Protein AF-A0A521WZA0-F1 (afdb_monomer)

Nearest PDB structures (foldseek):
  8in2-assembly2_B  TM=8.432E-01  e=1.052E-10  Beta vulgaris
  2pw6-assembly1_A-2  TM=8.343E-01  e=1.644E-07  Escherichia coli K-12

Mean predicted aligned error: 3.36 Å

Foldseek 3Di:
DDDDPPVVVVDDQPAAADVVVQVVLCVLCVVLVHDDDDDPPDDDDPLPRVVCCVVPVVSHDHDDDDDDDPVLQLVVLLSSLQSCLVCVVDPDDQDLRFWLFDPPVVLPPPDDPVLAVQLVQLQVLVLCLQAVQVDDLVRSSVCSSVVCPGRNSCVRPVDNRRVSSVSSNCSNVSHHFPDKDWDDDSSGIIIDTHD

pLDDT: mean 95.03, std 4.64, range [69.31, 98.81]

Structure (mmCIF, N/CA/C/O backbone):
data_AF-A0A521WZA0-F1
#
_entry.id   AF-A0A521WZA0-F1
#
loop_
_atom_site.group_PDB
_atom_site.id
_atom_site.type_symbol
_atom_site.label_atom_id
_atom_site.label_alt_id
_atom_site.label_comp_id
_atom_site.label_asym_id
_atom_site.label_entity_id
_atom_site.label_seq_id
_atom_site.pdbx_PDB_ins_code
_atom_site.Cartn_x
_atom_site.Cartn_y
_atom_site.Cartn_z
_atom_site.occupancy
_atom_site.B_iso_or_equiv
_atom_site.auth_seq_id
_atom_site.auth_comp_id
_atom_site.auth_asym_id
_atom_site.auth_atom_id
_atom_site.pdbx_PDB_model_num
ATOM 1 N N . TYR A 1 1 ? -9.018 -0.765 -16.515 1.00 69.31 1 TYR A N 1
ATOM 2 C CA . TYR A 1 1 ? -7.695 -1.085 -17.084 1.00 69.31 1 TYR A CA 1
ATOM 3 C C . TYR A 1 1 ? -7.860 -1.328 -18.579 1.00 69.31 1 TYR A C 1
ATOM 5 O O . TYR A 1 1 ? -8.937 -1.743 -18.988 1.00 69.31 1 TYR A O 1
ATOM 13 N N . TYR A 1 2 ? -6.863 -1.010 -19.405 1.00 75.75 2 TYR A N 1
ATOM 14 C CA . TYR A 1 2 ? -6.919 -1.171 -20.867 1.00 75.75 2 TYR A CA 1
ATOM 15 C C . TYR A 1 2 ? -5.550 -1.617 -21.407 1.00 75.75 2 TYR A C 1
ATOM 17 O O . TYR A 1 2 ? -4.562 -1.525 -20.686 1.00 75.75 2 TYR A O 1
ATOM 25 N N . GLY A 1 3 ? -5.493 -2.097 -22.652 1.00 76.81 3 GLY A N 1
ATOM 26 C CA . GLY A 1 3 ? -4.234 -2.490 -23.304 1.00 76.81 3 GLY A CA 1
ATOM 27 C C . GLY A 1 3 ? -3.808 -3.947 -23.091 1.00 76.81 3 GLY A C 1
ATOM 28 O O . GLY A 1 3 ? -2.665 -4.281 -23.388 1.00 76.81 3 GLY A O 1
ATOM 29 N N . PHE A 1 4 ? -4.707 -4.807 -22.606 1.00 80.62 4 PHE A N 1
ATOM 30 C CA . PHE A 1 4 ? -4.452 -6.237 -22.405 1.00 80.62 4 PHE A CA 1
ATOM 31 C C . PHE A 1 4 ? -5.171 -7.096 -23.462 1.00 80.62 4 PHE A C 1
ATOM 33 O O . PHE A 1 4 ? -6.094 -6.603 -24.117 1.00 80.62 4 PHE A O 1
ATOM 40 N N . PRO A 1 5 ? -4.769 -8.369 -23.648 1.00 84.44 5 PRO A N 1
ATOM 41 C CA . PRO A 1 5 ? -5.499 -9.318 -24.490 1.00 84.44 5 PRO A CA 1
ATOM 42 C C . PRO A 1 5 ? -6.967 -9.456 -24.066 1.00 84.44 5 PRO A C 1
ATOM 44 O O . PRO A 1 5 ? -7.296 -9.276 -22.891 1.00 84.44 5 PRO A O 1
ATOM 47 N N . LYS A 1 6 ? -7.856 -9.789 -25.012 1.00 86.62 6 LYS A N 1
ATOM 48 C CA . LYS A 1 6 ? -9.313 -9.838 -24.785 1.00 86.62 6 LYS A CA 1
ATOM 49 C C . LYS A 1 6 ? -9.682 -10.762 -23.619 1.00 86.62 6 LYS A C 1
ATOM 51 O O . LYS A 1 6 ? -10.531 -10.426 -22.802 1.00 86.62 6 LYS A O 1
ATOM 56 N N . GLU A 1 7 ? -8.978 -11.879 -23.515 1.00 86.69 7 GLU A 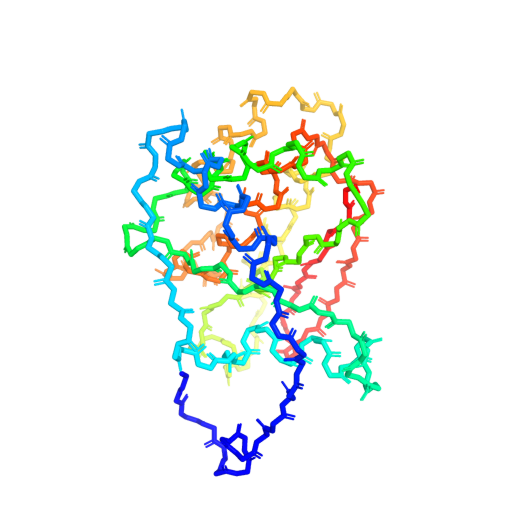N 1
ATOM 57 C CA . GLU A 1 7 ? -9.128 -12.910 -22.494 1.00 86.69 7 GLU A CA 1
ATOM 58 C C . GLU A 1 7 ? -8.938 -12.342 -21.079 1.00 86.69 7 GLU A C 1
ATOM 60 O O . GLU A 1 7 ? -9.556 -12.814 -20.131 1.00 86.69 7 GLU A O 1
ATOM 65 N N . SER A 1 8 ? -8.139 -11.276 -20.924 1.00 83.06 8 SER A N 1
ATOM 66 C CA . SER A 1 8 ? -7.920 -10.612 -19.628 1.00 83.06 8 SER A CA 1
ATOM 67 C C . SER A 1 8 ? -9.154 -9.862 -19.114 1.00 83.06 8 SER A C 1
ATOM 69 O O . SER A 1 8 ? -9.215 -9.528 -17.932 1.00 83.06 8 SER A O 1
ATOM 71 N N . TYR A 1 9 ? -10.124 -9.568 -19.983 1.00 83.62 9 TYR A N 1
ATOM 72 C CA . TYR A 1 9 ? -11.403 -8.947 -19.618 1.00 83.62 9 TYR A CA 1
ATOM 73 C C . TYR A 1 9 ? -12.511 -9.971 -19.361 1.00 83.62 9 TYR A C 1
ATOM 75 O O . TYR A 1 9 ? -13.578 -9.598 -18.889 1.00 83.62 9 TYR A O 1
ATOM 83 N N . GLU A 1 10 ? -12.259 -11.246 -19.662 1.00 85.25 10 GLU A N 1
ATOM 84 C CA . GLU A 1 10 ? -13.191 -12.358 -19.439 1.00 85.25 10 GLU A CA 1
ATOM 85 C C . GLU A 1 10 ? -12.895 -13.091 -18.113 1.00 85.25 10 GLU A C 1
ATOM 87 O O . GLU A 1 10 ? -13.552 -14.071 -17.767 1.00 85.25 10 GLU A O 1
ATOM 92 N N . ILE A 1 11 ? -11.893 -12.633 -17.351 1.00 84.62 11 ILE A N 1
ATOM 93 C CA . ILE A 1 11 ? -11.538 -13.215 -16.056 1.00 84.62 11 ILE A CA 1
ATOM 94 C C . ILE A 1 11 ? -12.573 -12.808 -15.008 1.00 84.62 11 ILE A C 1
ATOM 96 O O . ILE A 1 11 ? -12.658 -11.646 -14.621 1.00 84.62 11 ILE A O 1
ATOM 100 N N . GLU A 1 12 ? -13.273 -13.803 -14.469 1.00 85.38 12 GLU A N 1
ATOM 101 C CA . GLU A 1 12 ? -14.180 -13.626 -13.337 1.00 85.38 12 GLU A CA 1
ATOM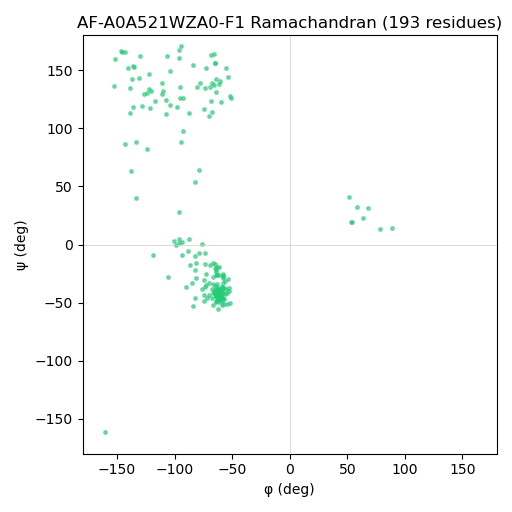 102 C C . GLU A 1 12 ? -13.576 -14.152 -12.025 1.00 85.38 12 GLU A C 1
ATOM 104 O O . GLU A 1 12 ? -12.792 -15.116 -11.997 1.00 85.38 12 GLU A O 1
ATOM 109 N N . TYR A 1 13 ? -13.970 -13.507 -10.926 1.00 90.81 13 TYR A N 1
ATOM 110 C CA . TYR A 1 13 ? -13.726 -13.939 -9.551 1.00 90.81 13 TYR A CA 1
ATOM 111 C C . TYR A 1 13 ? -14.962 -13.590 -8.704 1.00 90.81 13 TYR A C 1
ATOM 113 O O . TYR A 1 13 ? -15.041 -12.494 -8.142 1.00 90.81 13 TYR A O 1
ATOM 121 N N . PRO A 1 14 ? -15.971 -14.477 -8.672 1.00 92.06 14 PRO A N 1
ATOM 122 C CA . PRO A 1 14 ? -17.291 -14.181 -8.119 1.00 92.06 14 PRO A CA 1
ATOM 123 C C . PRO A 1 14 ? -17.323 -14.326 -6.589 1.00 92.06 14 PRO A C 1
ATOM 125 O O . PRO A 1 14 ? -18.133 -15.075 -6.046 1.00 92.06 14 PRO A O 1
ATOM 128 N N . ALA A 1 15 ? -16.416 -13.647 -5.881 1.00 93.62 15 ALA A N 1
ATOM 129 C CA . ALA A 1 15 ? -16.426 -13.654 -4.421 1.00 93.62 15 ALA A CA 1
ATOM 130 C C . ALA A 1 15 ? -17.744 -13.067 -3.889 1.00 93.62 15 ALA A C 1
ATOM 132 O O . ALA A 1 15 ? -18.256 -12.093 -4.448 1.00 93.62 15 ALA A O 1
ATOM 133 N N . PRO A 1 16 ? -18.320 -13.629 -2.813 1.00 94.06 16 PRO A N 1
ATOM 134 C CA . PRO A 1 16 ? -19.503 -13.037 -2.213 1.00 94.06 16 PRO A CA 1
ATOM 135 C C . PRO A 1 16 ? -19.162 -11.650 -1.652 1.00 94.06 16 PRO A C 1
ATOM 137 O O . PRO A 1 16 ? -18.086 -11.438 -1.094 1.00 94.06 16 PRO A O 1
ATOM 140 N N . GLY A 1 17 ? -20.077 -10.692 -1.777 1.00 94.44 17 GLY A N 1
ATOM 141 C CA . GLY A 1 17 ? -19.960 -9.424 -1.056 1.00 94.44 17 GLY A CA 1
ATOM 142 C C . GLY A 1 17 ? -20.142 -9.619 0.455 1.00 94.44 17 GLY A C 1
ATOM 143 O O . GLY A 1 17 ? -20.713 -10.617 0.896 1.00 94.44 17 GLY A O 1
ATOM 144 N N . ALA A 1 18 ? -19.723 -8.640 1.258 1.00 96.12 18 ALA A N 1
ATOM 145 C CA . ALA A 1 18 ? -20.006 -8.603 2.698 1.00 96.12 18 ALA A CA 1
ATOM 146 C C . ALA A 1 18 ? -20.717 -7.292 3.097 1.00 96.12 18 ALA A C 1
ATOM 148 O O . ALA A 1 18 ? -20.061 -6.358 3.564 1.00 96.12 18 ALA A O 1
ATOM 149 N N . PRO A 1 19 ? -22.052 -7.187 2.925 1.00 96.44 19 PRO A N 1
ATOM 150 C CA . PRO A 1 19 ? -22.792 -5.940 3.146 1.00 96.44 19 PRO A CA 1
ATOM 151 C C . PRO A 1 19 ? -22.671 -5.373 4.564 1.00 96.44 19 PRO A C 1
ATOM 153 O O . PRO A 1 19 ? -22.584 -4.158 4.737 1.00 96.44 19 PRO A O 1
ATOM 156 N N . GLU A 1 20 ? -22.630 -6.226 5.590 1.00 96.88 20 GLU A N 1
ATOM 157 C CA . GLU A 1 20 ? -22.444 -5.786 6.981 1.00 96.88 20 GLU A CA 1
ATOM 158 C C . GLU A 1 20 ? -21.063 -5.150 7.191 1.00 96.88 20 GLU A C 1
ATOM 160 O O . GLU A 1 20 ? -20.950 -4.083 7.798 1.00 96.88 20 GLU A O 1
ATOM 165 N N . LEU A 1 21 ? -20.017 -5.753 6.616 1.00 97.19 21 LEU A N 1
ATOM 166 C CA . LEU A 1 21 ? -18.666 -5.199 6.643 1.00 97.19 21 LEU A CA 1
ATOM 167 C C . LEU A 1 21 ? -18.580 -3.893 5.841 1.00 97.19 21 LEU A C 1
ATOM 169 O O . LEU A 1 21 ? -17.975 -2.933 6.310 1.00 97.19 21 LEU A O 1
ATOM 173 N N . ALA A 1 22 ? -19.218 -3.821 4.671 1.00 97.75 22 ALA A N 1
ATOM 174 C CA . ALA A 1 22 ? -19.262 -2.602 3.865 1.00 97.75 22 ALA A CA 1
ATOM 175 C C . ALA A 1 22 ? -19.922 -1.440 4.629 1.00 97.75 22 ALA A C 1
ATOM 177 O O . ALA A 1 22 ? -19.367 -0.345 4.675 1.00 97.75 22 ALA A O 1
ATOM 178 N N . ASN A 1 23 ? -21.049 -1.692 5.307 1.00 97.94 23 ASN A N 1
ATOM 179 C CA . ASN A 1 23 ? -21.699 -0.702 6.172 1.00 97.94 23 ASN A CA 1
ATOM 180 C C . ASN A 1 23 ? -20.812 -0.290 7.356 1.00 97.94 23 ASN A C 1
ATOM 182 O O . ASN A 1 23 ? -20.749 0.890 7.698 1.00 97.94 23 ASN A O 1
ATOM 186 N N . LYS A 1 24 ? -20.093 -1.236 7.974 1.00 97.75 24 LYS A N 1
ATOM 187 C CA . LYS A 1 24 ? -19.133 -0.926 9.044 1.00 97.75 24 LYS A CA 1
ATOM 188 C C . LYS A 1 24 ? -18.014 -0.007 8.547 1.00 97.75 24 LYS A C 1
ATOM 190 O O . LYS A 1 24 ? -17.737 0.997 9.194 1.00 97.75 24 LYS A O 1
ATOM 195 N N . ILE A 1 25 ? -17.408 -0.325 7.401 1.00 98.25 25 ILE A N 1
ATOM 196 C CA . ILE A 1 25 ? -16.371 0.496 6.755 1.00 98.25 25 ILE A CA 1
ATOM 197 C C . ILE A 1 25 ? -16.912 1.895 6.450 1.00 98.25 25 ILE A C 1
ATOM 199 O O . ILE A 1 25 ? -16.274 2.878 6.812 1.00 98.25 25 ILE A O 1
ATOM 203 N N . PHE A 1 26 ? -18.099 1.990 5.847 1.00 98.38 26 PHE A N 1
ATOM 204 C CA . PHE A 1 26 ? -18.759 3.264 5.558 1.00 98.38 26 PHE A CA 1
ATOM 205 C C . PHE A 1 26 ? -18.916 4.123 6.820 1.00 98.38 26 PHE A C 1
ATOM 207 O O . PHE A 1 26 ? -18.452 5.259 6.847 1.00 98.38 26 PHE A O 1
ATOM 214 N N . ASN A 1 27 ? -19.462 3.559 7.900 1.00 98.25 27 ASN A N 1
ATOM 215 C CA . ASN A 1 27 ? -19.644 4.285 9.158 1.00 98.25 27 ASN A CA 1
ATOM 216 C C . ASN A 1 27 ? -18.313 4.734 9.786 1.00 98.25 27 ASN A C 1
ATOM 218 O O . ASN A 1 27 ? -18.244 5.814 10.367 1.00 98.25 27 ASN A O 1
ATOM 222 N N . LEU A 1 28 ? -17.250 3.927 9.684 1.00 98.12 28 LEU A N 1
ATOM 223 C CA . LEU A 1 28 ? -15.915 4.307 10.165 1.00 98.12 28 LEU A CA 1
ATOM 224 C C . LEU A 1 28 ? -15.353 5.511 9.397 1.00 98.12 28 LEU A C 1
ATOM 226 O O . LEU A 1 28 ? -14.784 6.413 10.010 1.00 98.12 28 LEU A O 1
ATOM 230 N N . LEU A 1 29 ? -15.535 5.545 8.074 1.00 98.25 29 LEU A N 1
ATOM 231 C CA . LEU A 1 29 ? -15.095 6.660 7.233 1.00 98.25 29 LEU A CA 1
ATOM 232 C C . LEU A 1 29 ? -15.901 7.935 7.516 1.00 98.25 29 LEU A C 1
ATOM 234 O O . LEU A 1 29 ? -15.301 8.984 7.757 1.00 98.25 29 LEU A O 1
ATOM 238 N N . GLU A 1 30 ? -17.229 7.835 7.597 1.00 97.62 30 GLU A N 1
ATOM 239 C CA . GLU A 1 30 ? -18.109 8.967 7.916 1.00 97.62 30 GLU A CA 1
ATOM 240 C C . GLU A 1 30 ? -17.785 9.567 9.294 1.00 97.62 30 GLU A C 1
ATOM 242 O O . GLU A 1 30 ? -17.629 10.781 9.430 1.00 97.62 30 GLU A O 1
ATOM 247 N N . ASN A 1 31 ? -17.571 8.724 10.313 1.00 97.69 31 ASN A N 1
ATOM 248 C CA . ASN A 1 31 ? -17.171 9.171 11.653 1.00 97.69 31 ASN A CA 1
ATOM 249 C C . ASN A 1 31 ? -15.801 9.874 11.670 1.00 97.69 31 ASN A C 1
ATOM 251 O O . ASN A 1 31 ? -15.545 10.706 12.540 1.00 97.69 31 ASN A O 1
ATOM 255 N N . ALA A 1 32 ? -14.923 9.559 10.714 1.00 97.19 32 ALA A N 1
ATOM 256 C CA . ALA A 1 32 ? -13.637 10.226 10.522 1.00 97.19 32 ALA A CA 1
ATOM 257 C C . ALA A 1 32 ? -13.724 11.477 9.619 1.00 97.19 32 ALA A C 1
ATOM 259 O O . ALA A 1 32 ? -12.690 12.081 9.300 1.00 97.19 32 ALA A O 1
ATOM 260 N N . GLY A 1 33 ? -14.933 11.870 9.198 1.00 97.00 33 GLY A N 1
ATOM 261 C CA . GLY A 1 33 ? -15.172 12.999 8.299 1.00 97.00 33 GLY A CA 1
ATOM 262 C C . GLY A 1 33 ? -14.648 12.760 6.882 1.00 97.00 33 GLY A C 1
ATOM 263 O O . GLY A 1 33 ? -14.176 13.698 6.237 1.00 97.00 33 GLY A O 1
ATOM 264 N N . ILE A 1 34 ? -14.645 11.505 6.427 1.00 96.81 34 ILE A N 1
ATOM 265 C CA . ILE A 1 34 ? -14.235 11.102 5.081 1.00 96.81 34 ILE A CA 1
ATOM 266 C C . ILE A 1 34 ? -15.494 10.707 4.316 1.00 96.81 34 ILE A C 1
ATOM 268 O O . ILE A 1 34 ? -16.098 9.687 4.626 1.00 96.81 34 ILE A O 1
ATOM 272 N N . GLU A 1 35 ? -15.851 11.502 3.307 1.00 96.00 35 GLU A N 1
ATOM 273 C CA . GLU A 1 35 ? -17.006 11.231 2.449 1.00 96.00 35 GLU A CA 1
ATOM 274 C C . GLU A 1 35 ? -16.847 9.875 1.749 1.00 96.00 35 GLU A C 1
ATOM 276 O O . GLU A 1 35 ? -15.869 9.633 1.032 1.00 96.00 35 GLU A O 1
ATOM 281 N N . ALA A 1 36 ? -17.823 8.993 1.952 1.00 96.56 36 ALA A N 1
ATOM 282 C CA . ALA A 1 36 ? -17.875 7.685 1.320 1.00 96.56 36 ALA A CA 1
ATOM 283 C C . ALA A 1 36 ? -19.245 7.426 0.681 1.00 96.56 36 ALA A C 1
ATOM 285 O O . ALA A 1 36 ? -20.249 8.064 0.985 1.00 96.56 36 ALA A O 1
ATOM 286 N N . LYS A 1 37 ? -19.301 6.448 -0.225 1.00 97.06 37 LYS A N 1
ATOM 287 C CA . LYS A 1 37 ? -20.550 5.978 -0.828 1.00 97.06 37 LYS A CA 1
ATOM 288 C C . LYS A 1 37 ? -20.530 4.458 -0.926 1.00 97.06 37 LYS A C 1
ATOM 290 O O . LYS A 1 37 ? -19.541 3.883 -1.374 1.00 97.06 37 LYS A O 1
ATOM 295 N N . LEU A 1 38 ? -21.634 3.824 -0.540 1.00 97.31 38 LEU A N 1
ATOM 296 C CA . LEU A 1 38 ? -21.867 2.402 -0.781 1.00 97.31 38 LEU A CA 1
ATOM 297 C C . LEU A 1 38 ? -22.291 2.169 -2.237 1.00 97.31 38 LEU A C 1
ATOM 299 O O . LEU A 1 38 ? -23.087 2.929 -2.794 1.00 97.31 38 LEU A O 1
ATOM 303 N N . ASP A 1 39 ? -21.767 1.106 -2.839 1.00 95.75 39 ASP A N 1
ATOM 304 C CA . ASP A 1 39 ? -22.093 0.685 -4.199 1.00 95.75 39 ASP A CA 1
ATOM 305 C C . ASP A 1 39 ? -22.231 -0.841 -4.220 1.00 95.75 39 ASP A C 1
ATOM 307 O O . ASP A 1 39 ? -21.263 -1.559 -3.975 1.00 95.75 39 ASP A O 1
ATOM 311 N N . ASP A 1 40 ? -23.451 -1.321 -4.453 1.00 92.75 40 ASP A N 1
ATOM 312 C CA . ASP A 1 40 ? -23.791 -2.742 -4.541 1.00 92.75 40 ASP A CA 1
ATOM 313 C C . ASP A 1 40 ? -23.874 -3.247 -5.993 1.00 92.75 40 ASP A C 1
ATOM 315 O O . ASP A 1 40 ? -24.131 -4.428 -6.218 1.00 92.75 40 ASP A O 1
ATOM 319 N N . GLN A 1 41 ? -23.636 -2.369 -6.977 1.00 90.62 41 GLN A N 1
ATOM 320 C CA . GLN A 1 41 ? -23.693 -2.682 -8.408 1.00 90.62 41 GLN A CA 1
ATOM 321 C C . GLN A 1 41 ? -22.304 -2.785 -9.038 1.00 90.62 41 GLN A C 1
ATOM 323 O O . GLN A 1 41 ? -22.117 -3.483 -10.038 1.00 90.62 41 GLN A O 1
ATOM 328 N N . ARG A 1 42 ? -21.312 -2.075 -8.490 1.00 86.88 42 ARG A N 1
ATOM 329 C CA . ARG A 1 42 ? -19.941 -2.116 -8.993 1.00 86.88 42 ARG A CA 1
ATOM 330 C C . ARG A 1 42 ? -19.326 -3.494 -8.743 1.00 86.88 42 ARG A C 1
ATOM 332 O O . ARG A 1 42 ? -19.065 -3.881 -7.609 1.00 86.88 42 ARG A O 1
ATOM 339 N N . GLY A 1 43 ? -19.036 -4.206 -9.829 1.00 85.75 43 GLY A N 1
ATOM 340 C CA . GLY A 1 43 ? -18.271 -5.449 -9.782 1.00 85.75 43 GLY A CA 1
ATOM 341 C C . GLY A 1 43 ? -16.820 -5.239 -9.336 1.00 85.75 43 GLY A C 1
ATOM 342 O O . GLY A 1 43 ? -16.287 -4.124 -9.370 1.00 85.75 43 GLY A O 1
ATOM 343 N N . PHE A 1 44 ? -16.165 -6.333 -8.952 1.00 90.00 44 PHE A N 1
ATOM 344 C CA . PHE A 1 44 ? -14.757 -6.312 -8.578 1.00 90.00 44 PHE A CA 1
ATOM 345 C C . PHE A 1 44 ? -13.851 -6.041 -9.773 1.00 90.00 44 PHE A C 1
ATOM 347 O O . PHE A 1 44 ? -14.012 -6.631 -10.841 1.00 90.00 44 PHE A O 1
ATOM 354 N N . ASP A 1 45 ? -12.865 -5.169 -9.582 1.00 89.69 45 ASP A N 1
ATOM 355 C CA . ASP A 1 45 ? -11.874 -4.894 -10.615 1.00 89.69 45 ASP A CA 1
ATOM 356 C C . ASP A 1 45 ? -10.608 -5.749 -10.455 1.00 89.69 45 ASP A C 1
ATOM 358 O O . ASP A 1 45 ? -10.406 -6.460 -9.469 1.00 89.69 45 ASP A O 1
ATOM 362 N N . HIS A 1 46 ? -9.747 -5.686 -11.471 1.00 88.88 46 HIS A N 1
ATOM 363 C CA . HIS A 1 46 ? -8.493 -6.440 -11.546 1.00 88.88 46 HIS A CA 1
ATOM 364 C C . HIS A 1 46 ? -7.564 -6.267 -10.342 1.00 88.88 46 HIS A C 1
ATOM 366 O O . HIS A 1 46 ? -6.848 -7.210 -10.009 1.00 88.88 46 HIS A O 1
ATOM 372 N N . GLY A 1 47 ? -7.590 -5.110 -9.670 1.00 88.44 47 GLY A N 1
ATOM 373 C CA . GLY A 1 47 ? -6.784 -4.888 -8.477 1.00 88.44 47 GLY A CA 1
ATOM 374 C C . GLY A 1 47 ? -7.194 -5.838 -7.357 1.00 88.44 47 GLY A C 1
ATOM 375 O O . GLY A 1 47 ? -6.339 -6.326 -6.623 1.00 88.44 47 GLY A O 1
ATOM 376 N N . LEU A 1 48 ? -8.482 -6.171 -7.271 1.00 92.00 48 LEU A N 1
ATOM 377 C CA . LEU A 1 48 ? -9.001 -7.129 -6.306 1.00 92.00 48 LEU A CA 1
ATOM 378 C C . LEU A 1 48 ? -8.851 -8.570 -6.797 1.00 92.00 48 LEU A C 1
ATOM 380 O O . LEU A 1 48 ? -8.306 -9.409 -6.080 1.00 92.00 48 LEU A O 1
ATOM 384 N N . PHE A 1 49 ? -9.340 -8.887 -8.000 1.00 91.25 49 PHE A N 1
ATOM 385 C CA . PHE A 1 49 ? -9.484 -10.294 -8.376 1.00 91.25 49 PHE A CA 1
ATOM 386 C C . PHE A 1 49 ? -8.167 -10.994 -8.716 1.00 91.25 49 PHE A C 1
ATOM 388 O O . PHE A 1 49 ? -8.061 -12.197 -8.491 1.00 91.25 49 PHE A O 1
ATOM 395 N N . VAL A 1 50 ? -7.161 -10.289 -9.250 1.00 90.88 50 VAL A N 1
ATOM 396 C CA . VAL A 1 50 ? -5.885 -10.913 -9.646 1.00 90.88 50 VAL A CA 1
ATOM 397 C C . VAL A 1 50 ? -5.159 -11.533 -8.446 1.00 90.88 50 VAL A C 1
ATOM 399 O O . VAL A 1 50 ? -4.887 -12.735 -8.499 1.00 90.88 50 VAL A O 1
ATOM 402 N N . PRO A 1 51 ? -4.869 -10.795 -7.354 1.00 91.81 51 PRO A N 1
ATOM 403 C CA . PRO A 1 51 ? -4.203 -11.395 -6.200 1.00 91.81 51 PRO A CA 1
ATOM 404 C C . PRO A 1 51 ? -5.069 -12.468 -5.528 1.00 91.81 51 PRO A C 1
ATOM 406 O O . PRO A 1 51 ? -4.562 -13.527 -5.155 1.00 91.81 51 PRO A O 1
ATOM 409 N N . LEU A 1 52 ? -6.382 -12.248 -5.418 1.00 94.31 52 LEU A N 1
ATOM 410 C CA . LEU A 1 52 ? -7.262 -13.190 -4.728 1.00 94.31 52 LEU A CA 1
ATOM 411 C C . LEU A 1 52 ? -7.457 -14.503 -5.484 1.00 94.31 52 LEU A C 1
ATOM 413 O O . LEU A 1 52 ? -7.522 -15.548 -4.849 1.00 94.31 52 LEU A O 1
ATOM 417 N N . LYS A 1 53 ? -7.461 -14.495 -6.820 1.00 92.81 53 LYS A N 1
ATOM 418 C CA . LYS A 1 53 ? -7.539 -15.731 -7.610 1.00 92.81 53 LYS A CA 1
ATOM 419 C C . LYS A 1 53 ? -6.324 -16.641 -7.406 1.00 92.81 53 LYS A C 1
ATOM 421 O O . LYS A 1 53 ? -6.446 -17.852 -7.556 1.00 92.81 53 LYS A O 1
ATOM 426 N N . ILE A 1 54 ? -5.171 -16.068 -7.050 1.00 92.00 54 ILE A N 1
ATOM 427 C CA . ILE A 1 54 ? -3.947 -16.812 -6.720 1.00 92.00 54 ILE A CA 1
ATOM 428 C C . ILE A 1 54 ? -3.986 -17.296 -5.265 1.00 92.00 54 ILE A C 1
ATOM 430 O O . ILE A 1 54 ? -3.668 -18.451 -4.995 1.00 92.00 54 ILE A O 1
ATOM 434 N N . MET A 1 55 ? -4.363 -16.423 -4.327 1.00 93.56 55 MET A N 1
ATOM 435 C CA . MET A 1 55 ? -4.337 -16.729 -2.890 1.00 93.56 55 MET A CA 1
ATOM 436 C C . MET A 1 55 ? -5.492 -17.634 -2.438 1.00 93.56 55 MET A C 1
ATOM 438 O O . MET A 1 55 ? -5.293 -18.496 -1.585 1.00 93.56 55 MET A O 1
ATOM 442 N N . TYR A 1 56 ? -6.689 -17.431 -2.993 1.00 95.00 56 TYR A N 1
ATOM 443 C CA . TYR A 1 56 ? -7.949 -18.055 -2.576 1.00 95.00 56 TYR A CA 1
ATOM 444 C C . TYR A 1 56 ? -8.788 -18.501 -3.791 1.00 95.00 56 TYR A C 1
ATOM 446 O O . TYR A 1 56 ? -9.897 -18.008 -4.008 1.00 95.00 56 TYR A O 1
ATOM 454 N N . PRO A 1 57 ? -8.290 -19.453 -4.601 1.00 93.88 57 PRO A N 1
ATOM 455 C CA . PRO A 1 57 ? -8.942 -19.868 -5.847 1.00 93.88 57 PRO A CA 1
ATOM 456 C C . PRO A 1 57 ? -10.349 -20.462 -5.664 1.00 93.88 57 PRO A C 1
ATOM 458 O O . PRO A 1 57 ? -11.115 -20.478 -6.624 1.00 93.88 57 PRO A O 1
ATOM 461 N N . ASP A 1 58 ? -10.703 -20.909 -4.455 1.00 94.19 58 ASP A N 1
ATOM 462 C CA . ASP A 1 58 ? -12.001 -21.521 -4.137 1.00 94.19 58 ASP A CA 1
ATOM 463 C C . ASP A 1 58 ? -13.143 -20.504 -3.951 1.00 94.19 58 ASP A C 1
ATOM 465 O O . ASP A 1 58 ? -14.301 -20.898 -3.820 1.00 94.19 58 ASP A O 1
ATOM 469 N N . VAL A 1 59 ? -12.845 -19.196 -3.943 1.00 91.94 59 VAL A N 1
ATOM 470 C CA . VAL A 1 59 ? -13.852 -18.112 -3.941 1.00 91.94 59 VAL A CA 1
ATOM 471 C C . VAL A 1 59 ? -14.815 -18.165 -2.734 1.00 91.94 59 VAL A C 1
ATOM 473 O O . VAL A 1 59 ? -15.978 -17.777 -2.801 1.00 91.94 59 VAL A O 1
ATOM 476 N N . ASN A 1 60 ? -14.334 -18.639 -1.586 1.00 91.94 60 ASN A N 1
ATOM 477 C CA . ASN A 1 60 ? -15.140 -18.845 -0.375 1.00 91.94 60 ASN A CA 1
ATOM 478 C C . ASN A 1 60 ? -14.987 -17.738 0.685 1.00 91.94 60 ASN A C 1
ATOM 480 O O . ASN A 1 60 ? -15.586 -17.834 1.757 1.00 91.94 60 ASN A O 1
ATOM 484 N N . ILE A 1 61 ? -14.207 -16.690 0.400 1.00 94.94 61 ILE A N 1
ATOM 485 C CA . ILE A 1 61 ? -13.976 -15.562 1.312 1.00 94.94 61 ILE A CA 1
ATOM 486 C C . ILE A 1 61 ? -14.786 -14.344 0.846 1.00 94.94 61 ILE A C 1
ATOM 488 O O . ILE A 1 61 ? -14.553 -13.855 -0.265 1.00 94.94 61 ILE A O 1
ATOM 492 N N . PRO A 1 62 ? -15.706 -13.817 1.678 1.00 95.62 62 PRO A N 1
ATOM 493 C CA . PRO A 1 62 ? -16.416 -12.586 1.368 1.00 95.62 62 PRO A CA 1
ATOM 494 C C . PRO A 1 62 ? -15.482 -11.384 1.224 1.00 95.62 62 PRO A C 1
ATOM 496 O O . PRO A 1 62 ? -14.558 -11.203 2.015 1.00 95.62 62 PRO A O 1
ATOM 499 N N . CYS A 1 63 ? -15.744 -10.546 0.226 1.00 96.44 63 CYS A N 1
ATOM 500 C CA . CYS A 1 63 ? -14.902 -9.411 -0.132 1.00 96.44 63 CYS A CA 1
ATOM 501 C C . CYS A 1 63 ? -15.680 -8.090 -0.081 1.00 96.44 63 CYS A C 1
ATOM 503 O O . CYS A 1 63 ? -16.863 -8.018 -0.415 1.00 96.44 63 CYS A O 1
ATOM 505 N N . VAL A 1 64 ? -14.982 -7.019 0.297 1.00 96.69 64 VAL A N 1
ATOM 506 C CA . VAL A 1 64 ? -15.429 -5.631 0.129 1.00 96.69 64 VAL A CA 1
ATOM 507 C C . VAL A 1 64 ? -14.324 -4.887 -0.601 1.00 96.69 64 VAL A C 1
ATOM 509 O O . VAL A 1 64 ? -13.164 -4.953 -0.196 1.00 96.69 64 VAL A O 1
ATOM 512 N N . GLN A 1 65 ? -14.677 -4.181 -1.673 1.00 96.00 65 GLN A N 1
ATOM 513 C CA . GLN A 1 65 ? -13.728 -3.366 -2.418 1.00 96.00 65 GLN A CA 1
ATOM 514 C C . GLN A 1 65 ? -13.778 -1.916 -1.932 1.00 96.00 65 GLN A C 1
ATOM 516 O O . GLN A 1 65 ? -14.837 -1.293 -1.942 1.00 96.00 65 GLN A O 1
ATOM 521 N N . LEU A 1 66 ? -12.622 -1.365 -1.561 1.00 96.56 66 LEU A N 1
ATOM 522 C CA . LEU A 1 66 ? -12.456 0.048 -1.225 1.00 96.56 66 LEU A CA 1
ATOM 523 C C . LEU A 1 66 ? -11.684 0.749 -2.347 1.00 96.56 66 LEU A C 1
ATOM 525 O O . LEU A 1 66 ? -10.588 0.326 -2.709 1.00 96.56 66 LEU A O 1
ATOM 529 N N . SER A 1 67 ? -12.251 1.812 -2.916 1.00 95.12 67 SER A N 1
ATOM 530 C CA . SER A 1 67 ? -11.578 2.609 -3.947 1.00 95.12 67 SER A CA 1
ATOM 531 C C . SER A 1 67 ? -10.648 3.666 -3.355 1.00 95.12 67 SER A C 1
ATOM 533 O O . SER A 1 67 ? -10.898 4.186 -2.270 1.00 95.12 67 SER A O 1
ATOM 535 N N . LEU A 1 68 ? -9.635 4.060 -4.125 1.00 95.19 68 LEU A N 1
ATOM 536 C CA . LEU A 1 68 ? -8.832 5.253 -3.849 1.00 95.19 68 LEU A CA 1
ATOM 537 C C . LEU A 1 68 ? -9.626 6.536 -4.145 1.00 95.19 68 LEU A C 1
ATOM 539 O O . LEU A 1 68 ? -10.493 6.558 -5.022 1.00 95.19 68 LEU A O 1
ATOM 543 N N . VAL A 1 69 ? -9.293 7.621 -3.445 1.00 95.00 69 VAL A N 1
ATOM 544 C CA . VAL A 1 69 ? -9.880 8.947 -3.679 1.00 95.00 69 VAL A CA 1
ATOM 545 C C . VAL A 1 69 ? -9.192 9.603 -4.875 1.00 95.00 69 VAL A 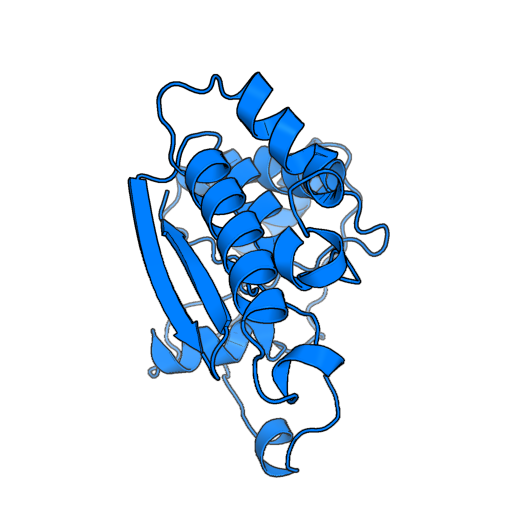C 1
ATOM 547 O O . VAL A 1 69 ? -7.966 9.613 -4.969 1.00 95.00 69 VAL A O 1
ATOM 550 N N . ASN A 1 70 ? -9.968 10.212 -5.776 1.00 93.56 70 ASN A N 1
ATOM 551 C CA . ASN A 1 70 ? -9.454 10.767 -7.036 1.00 93.56 70 ASN A CA 1
ATOM 552 C C . ASN A 1 70 ? -8.436 11.915 -6.864 1.00 93.56 70 ASN A C 1
ATOM 554 O O . ASN A 1 70 ? -7.682 12.198 -7.790 1.00 93.56 70 ASN A O 1
ATOM 558 N N . SER A 1 71 ? -8.389 12.569 -5.696 1.00 94.00 71 SER A N 1
ATOM 559 C CA . SER A 1 71 ? -7.363 13.577 -5.391 1.00 94.00 71 SER A CA 1
ATOM 560 C C . SER A 1 71 ? -5.954 12.988 -5.343 1.00 94.00 71 SER A C 1
ATOM 562 O O . SER A 1 71 ? -4.990 13.731 -5.507 1.00 94.00 71 SER A O 1
ATOM 564 N N . LEU A 1 72 ? -5.840 11.677 -5.088 1.00 95.19 72 LEU A N 1
ATOM 565 C CA . LEU A 1 72 ? -4.584 10.944 -4.931 1.00 95.19 72 LEU A CA 1
ATOM 566 C C . LEU A 1 72 ? -3.620 11.533 -3.892 1.00 95.19 72 LEU A C 1
ATOM 568 O O . LEU A 1 72 ? -2.434 11.218 -3.883 1.00 95.19 72 LEU A O 1
ATOM 572 N N . GLN A 1 73 ? -4.117 12.364 -2.979 1.00 97.44 73 GLN A N 1
ATOM 573 C CA . GLN A 1 73 ? -3.286 12.944 -1.933 1.00 97.44 73 GLN A CA 1
ATOM 574 C C . GLN A 1 73 ? -2.841 11.839 -0.959 1.00 97.44 73 GLN A C 1
ATOM 576 O O . GLN A 1 73 ? -3.705 11.152 -0.398 1.00 97.44 73 GLN A O 1
ATOM 581 N N . PRO A 1 74 ? -1.527 11.645 -0.733 1.00 98.25 74 PRO A N 1
ATOM 582 C CA . PRO A 1 74 ? -1.020 10.583 0.139 1.00 98.25 74 PRO A CA 1
ATOM 583 C C . PRO A 1 74 ? -1.592 10.637 1.559 1.00 98.25 74 PRO A C 1
ATOM 585 O O . PRO A 1 74 ? -2.031 9.621 2.095 1.00 98.25 74 PRO A O 1
ATOM 588 N N . GLU A 1 75 ? -1.676 11.837 2.136 1.00 98.19 75 GLU A N 1
ATOM 589 C CA . GLU A 1 75 ? -2.227 12.071 3.476 1.00 98.19 75 GLU A CA 1
ATOM 590 C C . GLU A 1 75 ? -3.684 11.609 3.618 1.00 98.19 75 GLU A C 1
ATOM 592 O O . GLU A 1 75 ? -4.062 11.053 4.648 1.00 98.19 75 GLU A O 1
ATOM 597 N N . VAL A 1 76 ? -4.501 11.766 2.570 1.00 98.12 76 VAL A N 1
ATOM 598 C CA . VAL A 1 76 ? -5.904 11.330 2.572 1.00 98.12 76 VAL A CA 1
ATOM 599 C C . VAL A 1 76 ? -5.981 9.809 2.667 1.00 98.12 76 VAL A C 1
ATOM 601 O O . VAL A 1 76 ? -6.788 9.281 3.425 1.00 98.12 76 VAL A O 1
ATOM 604 N N . HIS A 1 77 ? -5.104 9.095 1.964 1.00 98.56 77 HIS A N 1
ATOM 605 C CA . HIS A 1 77 ? -5.083 7.632 1.958 1.00 98.56 77 HIS A CA 1
ATOM 606 C C . HIS A 1 77 ? -4.548 7.053 3.274 1.00 98.56 77 HIS A C 1
ATOM 608 O O . HIS A 1 77 ? -5.084 6.060 3.764 1.00 98.56 77 HIS A O 1
ATOM 614 N N . ILE A 1 78 ? -3.582 7.723 3.912 1.00 98.75 78 ILE A N 1
ATOM 615 C CA . ILE A 1 78 ? -3.163 7.383 5.281 1.00 98.75 78 ILE A CA 1
ATOM 616 C C . ILE A 1 78 ? -4.316 7.619 6.266 1.00 98.75 78 ILE A C 1
ATOM 618 O O . ILE A 1 78 ? -4.591 6.758 7.100 1.00 98.75 78 ILE A O 1
ATOM 622 N N . ARG A 1 79 ? -5.036 8.746 6.158 1.00 98.50 79 ARG A N 1
ATOM 623 C CA . ARG A 1 79 ? -6.213 9.036 6.998 1.00 98.50 79 ARG A CA 1
ATOM 624 C C . ARG A 1 79 ? -7.325 8.001 6.832 1.00 98.50 79 ARG A C 1
ATOM 626 O O . ARG A 1 79 ? -7.903 7.596 7.837 1.00 98.50 79 ARG A O 1
ATOM 633 N N . ILE A 1 80 ? -7.588 7.549 5.604 1.00 98.62 80 ILE A N 1
ATOM 634 C CA . ILE A 1 80 ? -8.510 6.436 5.329 1.00 98.62 80 ILE A CA 1
ATOM 635 C C . ILE A 1 80 ? -8.060 5.194 6.093 1.00 98.62 80 ILE A C 1
ATOM 637 O O . ILE A 1 80 ? -8.849 4.623 6.836 1.00 98.62 80 ILE A O 1
ATOM 641 N N . GLY A 1 81 ? -6.787 4.808 5.977 1.00 98.56 81 GLY A N 1
ATOM 642 C CA . GLY A 1 81 ? -6.262 3.664 6.717 1.00 98.56 81 GLY A CA 1
ATOM 643 C C . GLY A 1 81 ? -6.439 3.812 8.231 1.00 98.56 81 GLY A C 1
ATOM 644 O O . GLY A 1 81 ? -6.962 2.911 8.882 1.00 98.56 81 GLY A O 1
ATOM 645 N N . LYS A 1 82 ? -6.100 4.983 8.784 1.00 98.69 82 LYS A N 1
ATOM 646 C CA . LYS A 1 82 ? -6.247 5.277 10.218 1.00 98.69 82 LYS A CA 1
ATOM 647 C C . LYS A 1 82 ? -7.692 5.143 10.696 1.00 98.69 82 LYS A C 1
ATOM 649 O O . LYS A 1 82 ? -7.920 4.556 11.752 1.00 98.69 82 LYS A O 1
ATOM 654 N N . ALA A 1 83 ? -8.664 5.617 9.916 1.00 98.50 83 ALA A N 1
ATOM 655 C CA . ALA A 1 83 ? -10.089 5.462 10.222 1.00 98.50 83 ALA A CA 1
ATOM 656 C C . ALA A 1 83 ? -10.526 3.986 10.285 1.00 98.50 83 ALA A C 1
ATOM 658 O O . ALA A 1 83 ? -11.466 3.639 10.996 1.00 98.50 83 ALA A O 1
ATOM 659 N N . LEU A 1 84 ? -9.816 3.102 9.581 1.00 98.38 84 LEU A N 1
ATOM 660 C CA . LEU A 1 84 ? -10.102 1.671 9.503 1.00 98.38 84 LEU A CA 1
ATOM 661 C C . LEU A 1 84 ? -9.275 0.821 10.484 1.00 98.38 84 LEU A C 1
ATOM 663 O O . LEU A 1 84 ? -9.398 -0.403 10.476 1.00 98.38 84 LEU A O 1
ATOM 667 N N . THR A 1 85 ? -8.475 1.436 11.362 1.00 97.00 85 THR A N 1
ATOM 668 C CA . THR A 1 85 ? -7.617 0.728 12.337 1.00 97.00 85 THR A CA 1
ATOM 669 C C . THR A 1 85 ? -8.394 -0.281 13.188 1.00 97.00 85 THR A C 1
ATOM 671 O O . THR A 1 85 ? -7.899 -1.372 13.472 1.00 97.00 85 THR A O 1
ATOM 674 N N . ASP A 1 86 ? -9.632 0.043 13.569 1.00 94.25 86 ASP A N 1
ATOM 675 C CA . ASP A 1 86 ? -10.461 -0.825 14.411 1.00 94.25 86 ASP A CA 1
ATOM 676 C C . ASP A 1 86 ? -10.838 -2.154 13.745 1.00 94.25 86 ASP A C 1
ATOM 678 O O . ASP A 1 86 ? -11.103 -3.123 14.457 1.00 94.25 86 ASP A O 1
ATOM 682 N N . LEU A 1 87 ? -10.771 -2.252 12.411 1.00 95.19 87 LEU A N 1
ATOM 683 C CA . LEU A 1 87 ? -10.973 -3.519 11.700 1.00 95.19 87 LEU A CA 1
ATOM 684 C C . LEU A 1 87 ? -9.899 -4.558 12.041 1.00 95.19 87 LEU A C 1
ATOM 686 O O . LEU A 1 87 ? -10.150 -5.752 11.916 1.00 95.19 87 LEU A O 1
ATOM 690 N N . ARG A 1 88 ? -8.722 -4.136 12.527 1.00 92.81 88 ARG A N 1
ATOM 691 C CA . ARG A 1 88 ? -7.660 -5.058 12.968 1.00 92.81 88 ARG A CA 1
ATOM 692 C C . ARG A 1 88 ? -8.048 -5.899 14.184 1.00 92.81 88 ARG A C 1
ATOM 694 O O . ARG A 1 88 ? -7.358 -6.868 14.487 1.00 92.81 88 ARG A O 1
ATOM 701 N N . LYS A 1 89 ? -9.092 -5.499 14.916 1.00 92.06 89 LYS A N 1
ATOM 702 C CA . LYS A 1 89 ? -9.625 -6.248 16.064 1.00 92.06 89 LYS A CA 1
ATOM 703 C C . LYS A 1 89 ? -10.557 -7.378 15.624 1.00 92.06 89 LYS A C 1
ATOM 705 O O . LYS A 1 89 ? -10.842 -8.267 16.422 1.00 92.06 89 LYS A O 1
ATOM 710 N N . ASP A 1 90 ? -11.015 -7.342 14.376 1.00 92.44 90 ASP A N 1
ATOM 711 C CA . ASP A 1 90 ? -11.863 -8.366 13.784 1.00 92.44 90 ASP A CA 1
ATOM 712 C C . ASP A 1 90 ? -11.023 -9.368 12.976 1.00 92.44 90 ASP A C 1
ATOM 714 O O . ASP A 1 90 ? -9.861 -9.128 12.646 1.00 92.44 90 ASP A O 1
ATOM 718 N N . ASN A 1 91 ? -11.628 -10.494 12.594 1.00 93.94 91 ASN A N 1
ATOM 719 C CA . ASN A 1 91 ? -11.013 -11.470 11.693 1.00 93.94 91 ASN A CA 1
ATOM 720 C C . ASN A 1 91 ? -11.096 -11.004 10.224 1.00 93.94 91 ASN A C 1
ATOM 722 O O . ASN A 1 91 ? -11.800 -11.605 9.413 1.00 93.94 91 ASN A O 1
ATOM 726 N N . ILE A 1 92 ? -10.428 -9.891 9.905 1.00 95.94 92 ILE A N 1
ATOM 727 C CA . ILE A 1 92 ? -10.433 -9.248 8.584 1.00 95.94 92 ILE A CA 1
ATOM 728 C C . ILE A 1 92 ? -9.003 -9.149 8.051 1.00 95.94 92 ILE A C 1
ATOM 730 O O . ILE A 1 92 ? -8.092 -8.695 8.741 1.00 95.94 92 ILE A O 1
ATOM 734 N N . LEU A 1 93 ? -8.824 -9.518 6.782 1.00 95.62 93 LEU A N 1
ATOM 735 C CA . LEU A 1 93 ? -7.591 -9.294 6.035 1.00 95.62 93 LEU A CA 1
ATOM 736 C C . LEU A 1 93 ? -7.730 -8.031 5.176 1.00 95.62 93 LEU A C 1
ATOM 738 O O . LEU A 1 93 ? -8.571 -7.978 4.281 1.00 95.62 93 LEU A O 1
ATOM 742 N N . VAL A 1 94 ? -6.883 -7.029 5.423 1.00 97.12 94 VAL A N 1
ATOM 743 C CA . VAL A 1 94 ? -6.768 -5.839 4.566 1.00 97.12 94 VAL A CA 1
ATOM 744 C C . VAL A 1 94 ? -5.675 -6.077 3.529 1.00 97.12 94 VAL A C 1
ATOM 746 O O . VAL A 1 94 ? -4.548 -6.411 3.889 1.00 97.12 94 VAL A O 1
ATOM 749 N N . ILE A 1 95 ? -6.002 -5.900 2.246 1.00 97.25 95 ILE A N 1
ATOM 750 C CA . ILE A 1 95 ? -5.070 -6.092 1.128 1.00 97.25 95 ILE A CA 1
ATOM 751 C C . ILE A 1 95 ? -4.949 -4.789 0.339 1.00 97.25 95 ILE A C 1
ATOM 753 O O . ILE A 1 95 ? -5.918 -4.324 -0.258 1.00 97.25 95 ILE A O 1
ATOM 757 N N . GLY A 1 96 ? -3.742 -4.226 0.301 1.00 97.12 96 GLY A N 1
ATOM 758 C CA . GLY A 1 96 ? -3.379 -3.139 -0.604 1.00 97.12 96 GLY A CA 1
ATOM 759 C C . GLY A 1 96 ? -2.779 -3.710 -1.876 1.00 97.12 96 GLY A C 1
ATOM 760 O O . GLY A 1 96 ? -1.599 -4.046 -1.903 1.00 97.12 96 GLY A O 1
ATOM 761 N N . SER A 1 97 ? -3.592 -3.835 -2.921 1.00 94.88 97 SER A N 1
ATOM 762 C CA . SER A 1 97 ? -3.128 -4.300 -4.226 1.00 94.88 97 SER A CA 1
ATOM 763 C C . SER A 1 97 ? -2.625 -3.119 -5.049 1.00 94.88 97 SER A C 1
ATOM 765 O O . SER A 1 97 ? -3.395 -2.228 -5.403 1.00 94.88 97 SER A O 1
ATOM 767 N N . GLY A 1 98 ? -1.324 -3.102 -5.308 1.00 94.69 98 GLY A N 1
ATOM 768 C CA . GLY A 1 98 ? -0.620 -2.066 -6.050 1.00 94.69 98 GLY A CA 1
ATOM 769 C C . GLY A 1 98 ? 0.714 -2.606 -6.544 1.00 94.69 98 GLY A C 1
ATOM 770 O O . GLY A 1 98 ? 0.918 -3.820 -6.609 1.00 94.69 98 GLY A O 1
ATOM 771 N N . PHE A 1 99 ? 1.633 -1.714 -6.888 1.00 95.44 99 PHE A N 1
ATOM 772 C CA . PHE A 1 99 ? 2.969 -2.113 -7.314 1.00 95.44 99 PHE A CA 1
ATOM 773 C C . PHE A 1 99 ? 3.963 -0.999 -7.001 1.00 95.44 99 PHE A C 1
ATOM 775 O O . PHE A 1 99 ? 3.653 0.162 -7.247 1.00 95.44 99 PHE A O 1
ATOM 782 N N . SER A 1 100 ? 5.145 -1.319 -6.465 1.00 96.38 100 SER A N 1
ATOM 783 C CA . SER A 1 100 ? 6.137 -0.309 -6.062 1.00 96.38 100 SER A CA 1
ATOM 784 C C . SER A 1 100 ? 6.905 0.316 -7.240 1.00 96.38 100 SER A C 1
ATOM 786 O O . SER A 1 100 ? 7.652 1.271 -7.048 1.00 96.38 100 SER A O 1
ATOM 788 N N . PHE A 1 101 ? 6.607 -0.091 -8.479 1.00 96.88 101 PHE A N 1
ATOM 789 C CA . PHE A 1 101 ? 7.044 0.570 -9.711 1.00 96.88 101 PHE A CA 1
ATOM 790 C C . PHE A 1 101 ? 5.887 0.663 -10.718 1.00 96.88 101 PHE A C 1
ATOM 792 O O . PHE A 1 101 ? 5.405 -0.355 -11.187 1.00 96.88 101 PHE A O 1
ATOM 799 N N . HIS A 1 102 ? 5.449 1.852 -11.130 1.00 95.38 102 HIS A N 1
ATOM 800 C CA . HIS A 1 102 ? 4.319 2.002 -12.059 1.00 95.38 102 HIS A CA 1
ATOM 801 C C . HIS A 1 102 ? 4.574 2.997 -13.206 1.00 95.38 102 HIS A C 1
ATOM 803 O O . HIS A 1 102 ? 3.702 3.748 -13.649 1.00 95.38 102 HIS A O 1
ATOM 809 N N . ASN A 1 103 ? 5.788 2.984 -13.754 1.00 95.19 103 ASN A N 1
ATOM 810 C CA . ASN A 1 103 ? 6.093 3.680 -15.000 1.00 95.19 103 ASN A CA 1
ATOM 811 C C . ASN A 1 103 ? 5.975 2.730 -16.196 1.00 95.19 103 ASN A C 1
ATOM 813 O O . ASN A 1 103 ? 6.959 2.127 -16.618 1.00 95.19 103 ASN A O 1
ATOM 817 N N . LEU A 1 104 ? 4.771 2.610 -16.765 1.00 91.25 104 LEU A N 1
ATOM 818 C CA . LEU A 1 104 ? 4.484 1.661 -17.852 1.00 91.25 104 LEU A CA 1
ATOM 819 C C . LEU A 1 104 ? 5.367 1.857 -19.091 1.00 91.25 104 LEU A C 1
ATOM 821 O O . LEU A 1 104 ? 5.736 0.881 -19.740 1.00 91.25 104 LEU A O 1
ATOM 825 N N . LYS A 1 105 ? 5.755 3.099 -19.406 1.00 89.62 105 LYS A N 1
ATOM 826 C CA . LYS A 1 105 ? 6.666 3.375 -20.527 1.00 89.62 105 LYS A CA 1
ATOM 827 C C . LYS A 1 105 ? 8.025 2.703 -20.309 1.00 89.62 105 LYS A C 1
ATOM 829 O O . LYS A 1 105 ? 8.571 2.080 -21.216 1.00 89.62 105 LYS A O 1
ATOM 834 N N . GLU A 1 106 ? 8.556 2.816 -19.098 1.00 92.25 106 GLU A N 1
ATOM 835 C CA . GLU A 1 106 ? 9.859 2.257 -18.727 1.00 92.25 106 GLU A CA 1
ATOM 836 C C . GLU A 1 106 ? 9.777 0.766 -18.369 1.00 92.25 106 GLU A C 1
ATOM 838 O O . GLU A 1 106 ? 10.778 0.058 -18.457 1.00 92.25 106 GLU A O 1
ATOM 843 N N . PHE A 1 107 ? 8.593 0.272 -17.998 1.00 89.25 107 PHE A N 1
ATOM 844 C CA . PHE A 1 107 ? 8.343 -1.131 -17.667 1.00 89.25 107 PHE A CA 1
ATOM 845 C C . PHE A 1 107 ? 8.566 -2.064 -18.865 1.00 89.25 107 PHE A C 1
ATOM 847 O O . PHE A 1 107 ? 9.164 -3.124 -18.720 1.00 89.25 107 PHE A O 1
ATOM 854 N N . PHE A 1 108 ? 8.157 -1.641 -20.065 1.00 88.00 108 PHE A N 1
ATOM 855 C CA . PHE A 1 108 ? 8.335 -2.414 -21.302 1.00 88.00 108 PHE A CA 1
ATOM 856 C C . PHE A 1 108 ? 9.607 -2.056 -22.084 1.00 88.00 108 PHE A C 1
ATOM 858 O O . PHE A 1 108 ? 9.846 -2.599 -23.163 1.00 88.00 108 PHE A O 1
ATOM 865 N N . THR A 1 109 ? 10.429 -1.147 -21.558 1.00 89.88 109 THR A N 1
ATOM 866 C CA . THR A 1 109 ? 11.698 -0.754 -22.180 1.00 89.88 109 THR A CA 1
ATOM 867 C C . THR A 1 109 ? 12.845 -1.568 -21.571 1.00 89.88 109 THR A C 1
ATOM 869 O O . THR A 1 109 ? 12.897 -1.697 -20.344 1.00 89.88 109 THR A O 1
ATOM 872 N N . PRO A 1 110 ? 13.790 -2.099 -22.378 1.00 91.00 110 PRO A N 1
ATOM 873 C CA . PRO A 1 110 ? 14.967 -2.782 -21.855 1.00 91.00 110 PRO A CA 1
ATOM 874 C C . PRO A 1 110 ? 15.708 -1.930 -20.823 1.00 91.00 110 PRO A C 1
ATOM 876 O O . PRO A 1 110 ? 16.050 -0.772 -21.078 1.00 91.00 110 PRO A O 1
ATOM 879 N N . SER A 1 111 ? 15.959 -2.512 -19.653 1.00 91.25 111 SER A N 1
ATOM 880 C CA . SER A 1 111 ? 16.639 -1.819 -18.566 1.00 91.25 111 SER A CA 1
ATOM 881 C C . SER A 1 111 ? 18.080 -1.454 -18.952 1.00 91.25 111 SER A C 1
ATOM 883 O O . SER A 1 111 ? 18.859 -2.277 -19.425 1.00 91.25 111 SER A O 1
ATOM 885 N N . THR A 1 112 ? 18.440 -0.197 -18.713 1.00 94.44 112 THR A N 1
ATOM 886 C CA . THR A 1 112 ? 19.821 0.305 -18.691 1.00 94.44 112 THR A CA 1
ATOM 887 C C . THR A 1 112 ? 20.348 0.338 -17.257 1.00 94.44 112 THR A C 1
ATOM 889 O O . THR A 1 112 ? 19.562 0.442 -16.312 1.00 94.44 112 THR A O 1
ATOM 892 N N . GLN A 1 113 ? 21.671 0.385 -17.083 1.00 95.38 113 GLN A N 1
ATOM 893 C CA . GLN A 1 113 ? 22.295 0.542 -15.762 1.00 95.38 113 GLN A CA 1
ATOM 894 C C . GLN A 1 113 ? 21.743 1.756 -14.990 1.00 95.38 113 GLN A C 1
ATOM 896 O O . GLN A 1 113 ? 21.464 1.673 -13.799 1.00 95.38 113 GLN A O 1
ATOM 901 N N . LYS A 1 114 ? 21.510 2.883 -15.680 1.00 96.31 114 LYS A N 1
ATOM 902 C CA . LYS A 1 114 ? 20.915 4.084 -15.072 1.00 96.31 114 LYS A CA 1
ATOM 903 C C . LYS A 1 114 ? 19.483 3.833 -14.591 1.00 96.31 114 LYS A C 1
ATOM 905 O O . LYS A 1 114 ? 19.117 4.268 -13.506 1.00 96.31 114 LYS A O 1
ATOM 910 N N . SER A 1 115 ? 18.666 3.163 -15.404 1.00 96.12 115 SER A N 1
ATOM 911 C CA . SER A 1 115 ? 17.267 2.869 -15.068 1.00 96.12 115 SER A CA 1
ATOM 912 C C . SER A 1 115 ? 17.124 1.891 -13.899 1.00 96.12 115 SER A C 1
ATOM 914 O O . SER A 1 115 ? 16.213 2.052 -13.091 1.00 96.12 115 SER A O 1
ATOM 916 N N . GLN A 1 116 ? 18.052 0.934 -13.788 1.00 96.25 116 GLN A N 1
ATOM 917 C CA . GLN A 1 116 ? 18.137 -0.007 -12.670 1.00 96.25 116 GLN A CA 1
ATOM 918 C C . GLN A 1 116 ? 18.499 0.732 -11.386 1.00 96.25 116 GLN A C 1
ATOM 920 O O . GLN A 1 116 ? 17.728 0.690 -10.437 1.00 96.25 116 GLN A O 1
ATOM 925 N N . ALA A 1 117 ? 19.568 1.535 -11.409 1.00 97.69 117 ALA A N 1
ATOM 926 C CA . ALA A 1 117 ? 19.983 2.323 -10.251 1.00 97.69 117 ALA A CA 1
ATOM 927 C C . ALA A 1 117 ? 18.876 3.269 -9.742 1.00 97.69 117 ALA A C 1
ATOM 929 O O . ALA A 1 117 ? 18.710 3.450 -8.539 1.00 97.69 117 ALA A O 1
ATOM 930 N N . MET A 1 118 ? 18.086 3.863 -10.647 1.00 98.12 118 MET A N 1
ATOM 931 C CA . MET A 1 118 ? 16.927 4.676 -10.261 1.00 98.12 118 MET A CA 1
ATOM 932 C C . MET A 1 118 ? 15.855 3.843 -9.546 1.00 98.12 118 MET A C 1
ATOM 934 O O . MET A 1 118 ? 15.417 4.230 -8.465 1.00 98.12 118 MET A O 1
ATOM 938 N N . ASN A 1 119 ? 15.462 2.697 -10.106 1.00 97.88 119 ASN A N 1
ATOM 939 C CA . ASN A 1 119 ? 14.478 1.809 -9.485 1.00 97.88 119 ASN A CA 1
ATOM 940 C C . ASN A 1 119 ? 14.958 1.268 -8.130 1.00 97.88 119 ASN A C 1
ATOM 942 O O . ASN A 1 119 ? 14.225 1.392 -7.154 1.00 97.88 119 ASN A O 1
ATOM 946 N N . GLU A 1 120 ? 16.194 0.777 -8.046 1.00 98.06 120 GLU A N 1
ATOM 947 C CA . GLU A 1 120 ? 16.815 0.302 -6.803 1.00 98.06 120 GLU A CA 1
ATOM 948 C C . GLU A 1 120 ? 16.850 1.392 -5.725 1.00 98.06 120 GLU A C 1
ATOM 950 O O . GLU A 1 120 ? 16.538 1.127 -4.567 1.00 98.06 120 GLU A O 1
ATOM 955 N N . SER A 1 121 ? 17.172 2.640 -6.091 1.00 98.50 121 SER A N 1
ATOM 956 C CA . SER A 1 121 ? 17.227 3.743 -5.123 1.00 98.50 121 SER A CA 1
ATOM 957 C C . SER A 1 121 ? 15.863 4.074 -4.508 1.00 98.50 121 SER A C 1
ATOM 959 O O . SER A 1 121 ? 15.788 4.395 -3.319 1.00 98.50 121 SER A O 1
ATOM 961 N N . PHE A 1 122 ? 14.788 3.967 -5.295 1.00 98.69 122 PHE A N 1
ATOM 962 C CA . PHE A 1 122 ? 13.429 4.160 -4.802 1.00 98.69 122 PHE A CA 1
ATOM 963 C C . PHE A 1 122 ? 12.989 2.985 -3.926 1.00 98.69 122 PHE A C 1
ATOM 965 O O . PHE A 1 122 ? 12.486 3.209 -2.827 1.00 98.69 122 PHE A O 1
ATOM 972 N N . GLU A 1 123 ? 13.231 1.746 -4.366 1.00 98.31 123 GLU A N 1
ATOM 973 C CA . GLU A 1 123 ? 12.876 0.553 -3.589 1.00 98.31 123 GLU A CA 1
ATOM 974 C C . GLU A 1 123 ? 13.608 0.521 -2.250 1.00 98.31 123 GLU A C 1
ATOM 976 O O . GLU A 1 123 ? 12.985 0.305 -1.213 1.00 98.31 123 GLU A O 1
ATOM 981 N N . GLN A 1 124 ? 14.906 0.831 -2.232 1.00 98.56 124 GLN A N 1
ATOM 982 C CA . GLN A 1 124 ? 15.675 0.887 -0.993 1.00 98.56 124 GLN A CA 1
ATOM 983 C C . GLN A 1 124 ? 15.113 1.933 -0.024 1.00 98.56 124 GLN A C 1
ATOM 985 O O . GLN A 1 124 ? 15.033 1.678 1.182 1.00 98.56 124 GLN A O 1
ATOM 990 N N . TRP A 1 125 ? 14.701 3.097 -0.541 1.00 98.81 125 TRP A N 1
ATOM 991 C CA . TRP A 1 125 ? 14.029 4.119 0.257 1.00 98.81 125 TRP A CA 1
ATOM 992 C C . TRP A 1 125 ? 12.666 3.641 0.765 1.00 98.81 125 TRP A C 1
ATOM 994 O O . TRP A 1 125 ? 12.331 3.921 1.918 1.00 98.81 125 TRP A O 1
ATOM 1004 N N . LEU A 1 126 ? 11.882 2.935 -0.053 1.00 98.81 126 LEU A N 1
ATOM 1005 C CA . LEU A 1 126 ? 10.545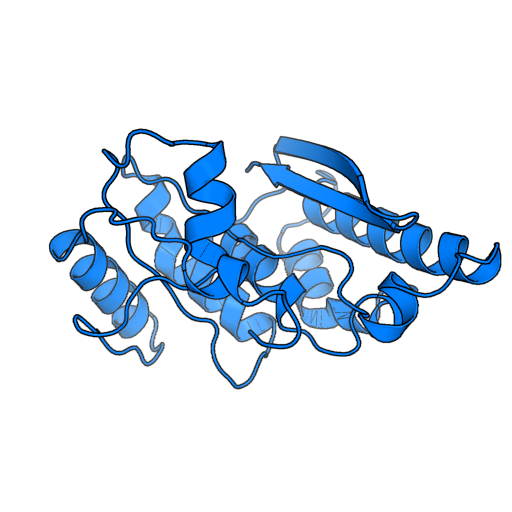 2.469 0.312 1.00 98.81 126 LEU A CA 1
ATOM 1006 C C . LEU A 1 126 ? 10.615 1.363 1.369 1.00 98.81 126 LEU A C 1
ATOM 1008 O O . LEU A 1 126 ? 9.891 1.430 2.360 1.00 98.81 126 LEU A O 1
ATOM 1012 N N . ILE A 1 127 ? 11.531 0.404 1.211 1.00 98.75 127 ILE A N 1
ATOM 1013 C CA . ILE A 1 127 ? 11.810 -0.654 2.189 1.00 98.75 127 ILE A CA 1
ATOM 1014 C C . ILE A 1 127 ? 12.227 -0.038 3.523 1.00 98.75 127 ILE A C 1
ATOM 1016 O O . ILE A 1 127 ? 11.595 -0.315 4.538 1.00 98.75 127 ILE A O 1
ATOM 1020 N N . ASP A 1 128 ? 13.213 0.863 3.523 1.00 98.75 128 ASP A N 1
ATOM 1021 C CA . ASP A 1 128 ? 13.635 1.563 4.740 1.00 98.75 128 ASP A CA 1
ATOM 1022 C C . ASP A 1 128 ? 12.468 2.343 5.373 1.00 98.75 128 ASP A C 1
ATOM 1024 O O . ASP A 1 128 ? 12.198 2.208 6.567 1.00 98.75 128 ASP A O 1
ATOM 1028 N N . THR A 1 129 ? 11.696 3.079 4.566 1.00 98.81 129 THR A N 1
ATOM 1029 C CA . THR A 1 129 ? 10.501 3.792 5.041 1.00 98.81 129 THR A CA 1
ATOM 1030 C C . THR A 1 129 ? 9.489 2.832 5.657 1.00 98.81 129 THR A C 1
ATOM 1032 O O . THR A 1 129 ? 8.915 3.156 6.684 1.00 98.81 129 THR A O 1
ATOM 1035 N N . CYS A 1 130 ? 9.260 1.646 5.102 1.00 98.69 130 CYS A N 1
ATOM 1036 C CA . CYS A 1 130 ? 8.205 0.757 5.584 1.00 98.69 130 CYS A CA 1
ATOM 1037 C C . CYS A 1 130 ? 8.635 -0.126 6.759 1.00 98.69 130 CYS A C 1
ATOM 1039 O O . CYS A 1 130 ? 7.796 -0.422 7.604 1.00 98.69 130 CYS A O 1
ATOM 1041 N N . SER A 1 131 ? 9.899 -0.553 6.846 1.00 98.50 131 SER A N 1
ATOM 1042 C CA . SER A 1 131 ? 10.330 -1.585 7.804 1.00 98.50 131 SER A CA 1
ATOM 1043 C C . SER A 1 131 ? 11.378 -1.141 8.823 1.00 98.50 131 SER A C 1
ATOM 1045 O O . SER A 1 131 ? 11.659 -1.891 9.757 1.00 98.50 131 SER A O 1
ATOM 1047 N N . ASN A 1 132 ? 11.977 0.048 8.693 1.00 98.25 132 ASN A N 1
ATOM 1048 C CA . ASN A 1 132 ? 12.988 0.498 9.651 1.00 98.25 132 ASN A CA 1
ATOM 1049 C C . ASN A 1 132 ? 12.353 0.822 11.011 1.00 98.25 132 ASN A C 1
ATOM 1051 O O . ASN A 1 132 ? 11.631 1.812 11.149 1.00 98.25 132 ASN A O 1
ATOM 1055 N N . SER A 1 133 ? 12.647 0.002 12.022 1.00 96.56 133 SER A N 1
ATOM 1056 C CA . SER A 1 133 ? 12.115 0.136 13.383 1.00 96.56 133 SER A CA 1
ATOM 1057 C C . SER A 1 133 ? 12.716 1.296 14.185 1.00 96.56 133 SER A C 1
ATOM 1059 O O . SER A 1 133 ? 12.281 1.530 15.307 1.00 96.56 133 SER A O 1
ATOM 1061 N N . GLN A 1 134 ? 13.742 1.973 13.659 1.00 98.12 134 GLN A N 1
ATOM 1062 C CA . GLN A 1 134 ? 14.361 3.138 14.298 1.00 98.12 134 GLN A CA 1
ATOM 1063 C C . GLN A 1 134 ? 13.644 4.448 13.950 1.00 98.12 134 GLN A C 1
ATOM 1065 O O . GLN A 1 134 ? 13.835 5.436 14.651 1.00 98.12 134 GLN A O 1
ATOM 1070 N N . LEU A 1 135 ? 12.828 4.467 12.890 1.00 98.38 135 LEU A N 1
ATOM 1071 C CA . LEU A 1 135 ? 11.977 5.614 12.575 1.00 98.38 135 LEU A CA 1
ATOM 1072 C C . LEU A 1 135 ? 10.808 5.669 13.554 1.00 98.38 135 LEU A C 1
ATOM 1074 O O . LEU A 1 135 ? 10.129 4.663 13.780 1.00 98.38 135 LEU A O 1
ATOM 1078 N N . THR A 1 136 ? 10.529 6.860 14.069 1.00 98.56 136 THR A N 1
ATOM 1079 C CA . THR A 1 136 ? 9.246 7.138 14.711 1.00 98.56 136 THR A CA 1
ATOM 1080 C C . THR A 1 136 ? 8.119 7.047 13.682 1.00 98.56 136 THR A C 1
ATOM 1082 O O . THR A 1 136 ? 8.326 7.220 12.477 1.00 98.56 136 THR A O 1
ATOM 1085 N N . GLU A 1 137 ? 6.895 6.793 14.141 1.00 98.25 137 GLU A N 1
ATOM 1086 C CA . GLU A 1 137 ? 5.749 6.742 13.228 1.00 98.25 137 GLU A CA 1
ATOM 1087 C C . GLU A 1 137 ? 5.430 8.113 12.617 1.00 98.25 137 GLU A C 1
ATOM 1089 O O . GLU A 1 137 ? 5.001 8.175 11.471 1.00 98.25 137 GLU A O 1
ATOM 1094 N N . GLU A 1 138 ? 5.739 9.214 13.309 1.00 98.50 138 GLU A N 1
ATOM 1095 C CA . GLU A 1 138 ? 5.634 10.560 12.736 1.00 98.50 138 GLU A CA 1
ATOM 1096 C C . GLU A 1 138 ? 6.601 10.748 11.556 1.00 98.50 138 GLU A C 1
ATOM 1098 O O . GLU A 1 138 ? 6.190 11.185 10.481 1.00 98.50 138 GLU A O 1
ATOM 1103 N N . GLU A 1 139 ? 7.871 10.361 11.707 1.00 98.69 139 GLU A N 1
ATOM 1104 C CA . GLU A 1 139 ? 8.851 10.421 10.614 1.00 98.69 139 GLU A CA 1
ATOM 1105 C C . GLU A 1 139 ? 8.451 9.515 9.447 1.00 98.69 139 GLU A C 1
ATOM 1107 O O . GLU A 1 139 ? 8.567 9.907 8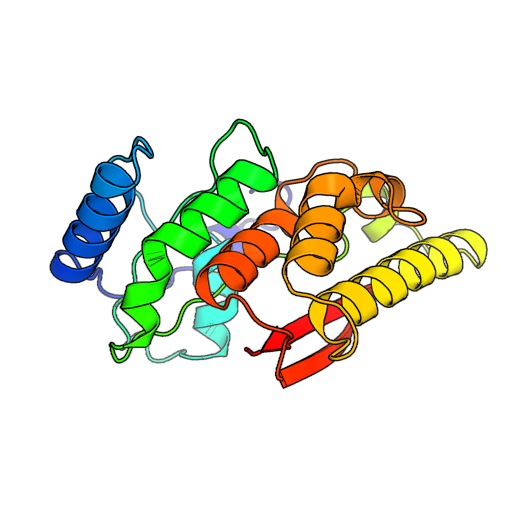.282 1.00 98.69 139 GLU A O 1
ATOM 1112 N N . ARG A 1 140 ? 7.967 8.305 9.746 1.00 98.75 140 ARG A N 1
ATOM 1113 C CA . ARG A 1 140 ? 7.517 7.345 8.735 1.00 98.75 140 ARG A CA 1
ATOM 1114 C C . ARG A 1 140 ? 6.350 7.891 7.925 1.00 98.75 140 ARG A C 1
ATOM 1116 O O . ARG A 1 140 ? 6.392 7.882 6.695 1.00 98.75 140 ARG A O 1
ATOM 1123 N N . GLU A 1 141 ? 5.338 8.406 8.610 1.00 98.81 141 GLU A N 1
ATOM 1124 C CA . GLU A 1 141 ? 4.179 9.025 7.988 1.00 98.81 141 GLU A CA 1
ATOM 1125 C C . GLU A 1 141 ? 4.585 10.230 7.140 1.00 98.81 141 GLU A C 1
ATOM 1127 O O . GLU A 1 141 ? 4.174 10.318 5.986 1.00 98.81 141 GLU A O 1
ATOM 1132 N N . GLN A 1 142 ? 5.457 11.112 7.641 1.00 98.75 142 GLN A N 1
ATOM 1133 C CA . GLN A 1 142 ? 5.940 12.257 6.865 1.00 98.75 142 GLN A CA 1
ATOM 1134 C C . GLN A 1 142 ? 6.714 11.839 5.613 1.00 98.75 142 GLN A C 1
ATOM 1136 O O . GLN A 1 142 ? 6.553 12.462 4.559 1.00 98.75 142 GLN A O 1
ATOM 1141 N N . ARG A 1 143 ? 7.516 10.772 5.681 1.00 98.81 143 ARG A N 1
ATOM 1142 C CA . ARG A 1 143 ? 8.183 10.202 4.501 1.00 98.81 143 ARG A CA 1
ATOM 1143 C C . ARG A 1 143 ? 7.179 9.676 3.482 1.00 98.81 143 ARG A C 1
ATOM 1145 O O . ARG A 1 143 ? 7.336 9.953 2.299 1.00 98.81 143 ARG A O 1
ATOM 1152 N N . LEU A 1 144 ? 6.142 8.966 3.926 1.00 98.75 144 LEU A N 1
ATOM 1153 C CA . LEU A 1 144 ? 5.087 8.463 3.044 1.00 98.75 144 LEU A CA 1
ATOM 1154 C C . LEU A 1 144 ? 4.236 9.596 2.453 1.00 98.75 144 LEU A C 1
ATOM 1156 O O . LEU A 1 144 ? 3.891 9.538 1.275 1.00 98.75 144 LEU A O 1
ATOM 1160 N N . ILE A 1 145 ? 3.938 10.651 3.216 1.00 98.75 145 ILE A N 1
ATOM 1161 C CA . ILE A 1 145 ? 3.239 11.842 2.710 1.00 98.75 145 ILE A CA 1
ATOM 1162 C C . ILE A 1 145 ? 4.059 12.523 1.610 1.00 98.75 145 ILE A C 1
ATOM 1164 O O . ILE A 1 145 ? 3.519 12.876 0.566 1.00 98.75 145 ILE A O 1
ATOM 1168 N N . ASN A 1 146 ? 5.369 12.652 1.822 1.00 98.50 146 ASN A N 1
ATOM 1169 C CA . ASN A 1 146 ? 6.311 13.305 0.912 1.00 98.50 146 ASN A CA 1
ATOM 1170 C C . ASN A 1 146 ? 7.046 12.315 -0.012 1.00 98.50 146 ASN A C 1
ATOM 1172 O O . ASN A 1 146 ? 8.193 12.563 -0.397 1.00 98.50 146 ASN A O 1
ATOM 1176 N N . TRP A 1 147 ? 6.428 11.175 -0.338 1.00 98.50 147 TRP A N 1
ATOM 1177 C CA . TRP A 1 147 ? 7.083 10.097 -1.089 1.00 98.50 147 TRP A CA 1
ATOM 1178 C C . TRP A 1 147 ? 7.612 10.557 -2.454 1.00 98.50 147 TRP A C 1
ATOM 1180 O O . TRP A 1 147 ? 8.591 10.017 -2.959 1.00 98.50 147 TRP A O 1
ATOM 1190 N N . ASP A 1 148 ? 7.002 11.584 -3.045 1.00 98.00 148 ASP A N 1
ATOM 1191 C CA . ASP A 1 148 ? 7.383 12.152 -4.334 1.00 98.00 148 ASP A CA 1
ATOM 1192 C C . ASP A 1 148 ? 8.758 12.842 -4.314 1.00 98.00 148 ASP A C 1
ATOM 1194 O O . ASP A 1 148 ? 9.353 13.066 -5.371 1.00 98.00 148 ASP A O 1
ATOM 1198 N N . LYS A 1 149 ? 9.282 13.136 -3.118 1.00 98.31 149 LYS A N 1
ATOM 1199 C CA . LYS A 1 149 ? 10.641 13.647 -2.888 1.00 98.31 149 LYS A CA 1
ATOM 1200 C C . LYS A 1 149 ? 11.678 12.533 -2.720 1.00 98.31 149 LYS A C 1
ATOM 1202 O O . LYS A 1 149 ? 12.866 12.836 -2.596 1.00 98.31 149 LYS A O 1
ATOM 1207 N N . ALA A 1 150 ? 11.262 11.266 -2.688 1.00 98.56 150 ALA A N 1
ATOM 1208 C CA . ALA A 1 150 ? 12.182 10.141 -2.591 1.00 98.56 150 ALA A CA 1
ATOM 1209 C C . ALA A 1 150 ? 13.086 10.039 -3.837 1.00 98.56 150 ALA A C 1
ATOM 1211 O O . ALA A 1 150 ? 12.720 10.513 -4.922 1.00 98.56 150 ALA A O 1
ATOM 1212 N N . PRO A 1 151 ? 14.264 9.400 -3.719 1.00 98.62 151 PRO A N 1
ATOM 1213 C CA . PRO A 1 151 ? 15.130 9.141 -4.862 1.00 98.62 151 PRO A CA 1
ATOM 1214 C C . PRO A 1 151 ? 14.358 8.479 -6.004 1.00 98.62 151 PRO A C 1
ATOM 1216 O O . PRO A 1 151 ? 13.681 7.476 -5.804 1.00 98.62 151 PRO A O 1
ATOM 1219 N N . ALA A 1 152 ? 14.427 9.078 -7.195 1.00 98.31 152 ALA A N 1
ATOM 1220 C CA . ALA A 1 152 ? 13.769 8.587 -8.406 1.00 98.31 152 ALA A CA 1
ATOM 1221 C C . ALA A 1 152 ? 12.245 8.341 -8.297 1.00 98.31 152 ALA A C 1
ATOM 1223 O O . ALA A 1 152 ? 11.678 7.675 -9.163 1.00 98.31 152 ALA A O 1
ATOM 1224 N N . ALA A 1 153 ? 11.555 8.933 -7.315 1.00 98.12 153 ALA A N 1
ATOM 1225 C CA . ALA A 1 153 ? 10.129 8.705 -7.075 1.00 98.12 153 ALA A CA 1
ATOM 1226 C C . ALA A 1 153 ? 9.270 8.890 -8.330 1.00 98.12 153 ALA A C 1
ATOM 1228 O O . ALA A 1 153 ? 8.530 7.994 -8.713 1.00 98.12 153 ALA A O 1
ATOM 1229 N N . ARG A 1 154 ? 9.430 10.017 -9.036 1.00 97.44 154 ARG A N 1
ATOM 1230 C CA . ARG A 1 154 ? 8.673 10.314 -10.266 1.00 97.44 154 ARG A CA 1
ATOM 1231 C C . ARG A 1 154 ? 9.114 9.512 -11.487 1.00 97.44 154 ARG A C 1
ATOM 1233 O O . ARG A 1 154 ? 8.368 9.424 -12.457 1.00 97.44 154 ARG A O 1
ATOM 1240 N N . TYR A 1 155 ? 10.304 8.915 -11.440 1.00 97.31 155 TYR A N 1
ATOM 1241 C CA . TYR A 1 155 ? 10.708 7.934 -12.438 1.00 97.31 155 TYR A CA 1
ATOM 1242 C C . TYR A 1 155 ? 9.989 6.599 -12.205 1.00 97.31 155 TYR A C 1
ATOM 1244 O O . TYR A 1 155 ? 9.494 6.030 -13.172 1.00 97.31 155 TYR A O 1
ATOM 1252 N N . CYS A 1 156 ? 9.881 6.127 -10.959 1.00 97.56 156 CYS A N 1
ATOM 1253 C CA . CYS A 1 156 ? 9.159 4.894 -10.626 1.00 97.56 156 CYS A CA 1
ATOM 1254 C C . CYS A 1 156 ? 7.638 5.069 -10.716 1.00 97.56 156 CYS A C 1
ATOM 1256 O O . CYS A 1 156 ? 6.944 4.176 -11.188 1.00 97.56 156 CYS A O 1
ATOM 1258 N N . HIS A 1 157 ? 7.131 6.236 -10.324 1.00 97.50 157 HIS A N 1
ATOM 1259 C CA . HIS A 1 157 ? 5.711 6.575 -10.240 1.00 97.50 157 HIS A CA 1
ATOM 1260 C C . HIS A 1 157 ? 5.449 7.944 -10.870 1.00 97.50 157 HIS A C 1
ATOM 1262 O O . HIS A 1 157 ? 5.450 8.973 -10.184 1.00 97.50 157 HIS A O 1
ATOM 1268 N N . PRO A 1 158 ? 5.184 7.995 -12.186 1.00 96.19 158 PRO A N 1
ATOM 1269 C CA . PRO A 1 158 ? 4.732 9.221 -12.835 1.00 96.19 158 PRO A CA 1
ATOM 1270 C C . PRO A 1 158 ? 3.431 9.755 -12.216 1.00 96.19 158 PRO A C 1
ATOM 1272 O O . PRO A 1 158 ? 3.195 10.962 -12.225 1.00 96.19 158 PRO A O 1
ATOM 1275 N N . ARG A 1 159 ? 2.617 8.853 -11.650 1.00 94.12 159 ARG A N 1
ATOM 1276 C CA . ARG A 1 159 ? 1.370 9.116 -10.928 1.00 94.12 159 ARG A CA 1
ATOM 1277 C C . ARG A 1 159 ? 1.320 8.271 -9.652 1.00 94.12 159 ARG A C 1
ATOM 1279 O O . ARG A 1 159 ? 1.939 7.218 -9.595 1.00 94.12 159 ARG A O 1
ATOM 1286 N N . GLU A 1 160 ? 0.589 8.739 -8.650 1.00 93.56 160 GLU A N 1
ATOM 1287 C CA . GLU A 1 160 ? 0.558 8.202 -7.281 1.00 93.56 160 GLU A CA 1
ATOM 1288 C C . GLU A 1 160 ? -0.187 6.855 -7.172 1.00 93.56 160 GLU A C 1
ATOM 1290 O O . GLU A 1 160 ? 0.022 6.093 -6.231 1.00 93.56 160 GLU A O 1
ATOM 1295 N N . ASP A 1 161 ? -1.110 6.586 -8.098 1.00 86.62 161 ASP A N 1
ATOM 1296 C CA . ASP A 1 161 ? -2.214 5.636 -7.923 1.00 86.62 161 ASP A CA 1
ATOM 1297 C C . ASP A 1 161 ? -1.816 4.217 -7.498 1.00 86.62 161 ASP A C 1
ATOM 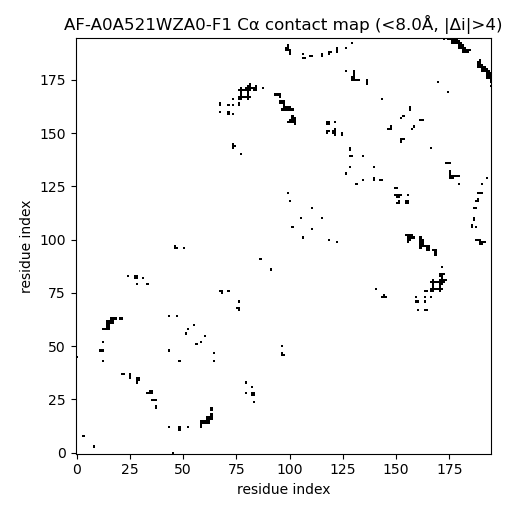1299 O O . ASP A 1 161 ? -2.463 3.661 -6.616 1.00 86.62 161 ASP A O 1
ATOM 1303 N N . HIS A 1 162 ? -0.755 3.641 -8.060 1.00 94.06 162 HIS A N 1
ATOM 1304 C CA . HIS A 1 162 ? -0.350 2.264 -7.743 1.00 94.06 162 HIS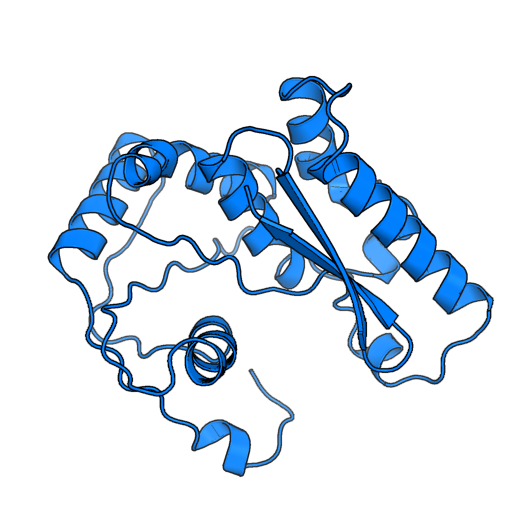 A CA 1
ATOM 1305 C C . HIS A 1 162 ? 0.482 2.131 -6.466 1.00 94.06 162 HIS A C 1
ATOM 1307 O O . HIS A 1 162 ? 0.672 1.012 -5.985 1.00 94.06 162 HIS A O 1
ATOM 1313 N N . LEU A 1 163 ? 0.933 3.251 -5.892 1.00 97.62 163 LEU A N 1
ATOM 1314 C CA . LEU A 1 163 ? 1.613 3.275 -4.601 1.00 97.62 163 LEU A CA 1
ATOM 1315 C C . LEU A 1 163 ? 0.621 3.453 -3.443 1.00 97.62 163 LEU A C 1
ATOM 1317 O O . LEU A 1 163 ? 0.777 2.824 -2.404 1.00 97.62 163 LEU A O 1
ATOM 1321 N N . LEU A 1 164 ? -0.435 4.253 -3.617 1.00 98.19 164 LEU A N 1
ATOM 1322 C CA . LEU A 1 164 ? -1.369 4.623 -2.539 1.00 98.19 164 LEU A CA 1
ATOM 1323 C C . LEU A 1 164 ? -2.101 3.474 -1.811 1.00 98.19 164 LEU A C 1
ATOM 1325 O O . LEU A 1 164 ? -2.452 3.673 -0.644 1.00 98.19 164 LEU A O 1
ATOM 1329 N N . PRO A 1 165 ? -2.323 2.275 -2.389 1.00 98.19 165 PRO A N 1
ATOM 1330 C CA . PRO A 1 165 ? -2.800 1.128 -1.617 1.00 98.19 165 PRO A CA 1
ATOM 1331 C C . PRO A 1 165 ? -1.883 0.783 -0.429 1.00 98.19 165 PRO A C 1
ATOM 1333 O O . PRO A 1 165 ? -2.373 0.369 0.625 1.00 98.19 165 PRO A O 1
ATOM 1336 N N . LEU A 1 166 ? -0.570 1.021 -0.561 1.00 98.38 166 LEU A N 1
ATOM 1337 C CA . LEU A 1 166 ? 0.405 0.893 0.526 1.00 98.38 166 LEU A CA 1
ATOM 1338 C C . LEU A 1 166 ? 0.127 1.908 1.636 1.00 98.38 166 LEU A C 1
ATOM 1340 O O . LEU A 1 166 ? 0.131 1.533 2.804 1.00 98.38 166 LEU A O 1
ATOM 1344 N N . HIS A 1 167 ? -0.165 3.167 1.295 1.00 98.69 167 HIS A N 1
ATOM 1345 C CA . HIS A 1 167 ? -0.488 4.221 2.267 1.00 98.69 167 HIS A CA 1
ATOM 1346 C C . HIS A 1 167 ? -1.731 3.895 3.091 1.00 98.69 167 HIS A C 1
ATOM 1348 O O . HIS A 1 167 ? -1.743 4.149 4.294 1.00 98.69 167 HIS A O 1
ATOM 1354 N N . VAL A 1 168 ? -2.752 3.293 2.470 1.00 98.62 168 VAL A N 1
ATOM 1355 C CA . VAL A 1 168 ? -3.937 2.809 3.194 1.00 98.62 168 VAL A CA 1
ATOM 1356 C C . VAL A 1 168 ? -3.548 1.694 4.164 1.00 98.62 168 VAL A C 1
ATOM 1358 O O . VAL A 1 168 ? -3.893 1.769 5.341 1.00 98.62 168 VAL A O 1
ATOM 1361 N N . CYS A 1 169 ? -2.787 0.690 3.713 1.00 98.50 169 CYS A N 1
ATOM 1362 C CA . CYS A 1 169 ? -2.348 -0.412 4.578 1.00 98.50 169 CYS A CA 1
ATOM 1363 C C . CYS A 1 169 ? -1.477 0.073 5.738 1.00 98.50 169 CYS A C 1
ATOM 1365 O O . CYS A 1 169 ? -1.686 -0.344 6.876 1.00 98.50 169 CYS A O 1
ATOM 1367 N N . TYR A 1 170 ? -0.555 0.998 5.467 1.00 98.62 170 TYR A N 1
ATOM 1368 C CA . TYR A 1 170 ? 0.229 1.661 6.497 1.00 98.62 170 TYR A CA 1
ATOM 1369 C C . TYR A 1 170 ? -0.672 2.396 7.491 1.00 98.62 170 TYR A C 1
ATOM 1371 O O . TYR A 1 170 ? -0.503 2.217 8.690 1.00 98.62 170 TYR A O 1
ATOM 1379 N N . GLY A 1 171 ? -1.655 3.168 7.022 1.00 98.50 171 GLY A N 1
ATOM 1380 C CA . GLY A 1 171 ? -2.587 3.880 7.896 1.00 98.50 171 GLY A CA 1
ATOM 1381 C C . GLY A 1 171 ? -3.397 2.945 8.798 1.00 98.50 171 GLY A C 1
ATOM 1382 O O . GLY A 1 171 ? -3.585 3.258 9.968 1.00 98.50 171 GLY A O 1
ATOM 1383 N N . VAL A 1 172 ? -3.832 1.787 8.282 1.00 98.44 172 VAL A N 1
ATOM 1384 C CA . VAL A 1 172 ? -4.490 0.740 9.089 1.00 98.44 172 VAL A CA 1
ATOM 1385 C C . VAL A 1 172 ? -3.519 0.171 10.120 1.00 98.44 172 VAL A C 1
ATOM 1387 O O . VAL A 1 172 ? -3.897 -0.111 11.257 1.00 98.44 172 VAL A O 1
ATOM 1390 N N . ALA A 1 173 ? -2.266 -0.043 9.717 1.00 97.69 173 ALA A N 1
ATOM 1391 C CA . ALA A 1 173 ? -1.273 -0.688 10.552 1.00 97.69 173 ALA A CA 1
ATOM 1392 C C . ALA A 1 173 ? -0.740 0.222 11.671 1.00 97.69 173 ALA A C 1
ATOM 1394 O 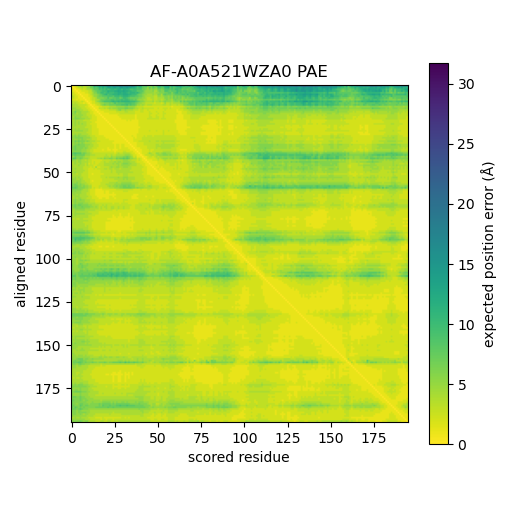O . ALA A 1 173 ? -0.661 -0.209 12.821 1.00 97.69 173 ALA A O 1
ATOM 1395 N N . GLY A 1 174 ? -0.358 1.453 11.332 1.00 97.19 174 GLY A N 1
ATOM 1396 C CA . GLY A 1 174 ? 0.248 2.435 12.230 1.00 97.19 174 GLY A CA 1
ATOM 1397 C C . GLY A 1 174 ? 1.607 2.017 12.801 1.00 97.19 174 GLY A C 1
ATOM 1398 O O . GLY A 1 174 ? 1.968 2.470 13.883 1.00 97.19 174 GLY A O 1
ATOM 1399 N N . THR A 1 175 ? 2.320 1.100 12.138 1.00 97.88 175 THR A N 1
ATOM 1400 C CA . THR A 1 175 ? 3.615 0.572 12.594 1.00 97.88 175 THR A CA 1
ATOM 1401 C C . THR A 1 175 ? 4.528 0.240 11.416 1.00 97.88 175 THR A C 1
ATOM 1403 O O . THR A 1 175 ? 4.066 0.070 10.284 1.00 97.88 175 THR A O 1
ATOM 1406 N N . ALA A 1 176 ? 5.816 0.022 11.693 1.00 98.44 176 ALA A N 1
ATOM 1407 C CA . ALA A 1 176 ? 6.720 -0.653 10.763 1.00 98.44 176 ALA A CA 1
ATOM 1408 C C . ALA A 1 176 ? 6.169 -2.023 10.309 1.00 98.44 176 ALA A C 1
ATOM 1410 O O . ALA A 1 176 ? 5.547 -2.753 11.092 1.00 98.44 176 ALA A O 1
ATOM 1411 N N . ALA A 1 177 ? 6.425 -2.378 9.050 1.00 98.38 177 ALA A N 1
ATOM 1412 C CA . ALA A 1 177 ? 6.137 -3.692 8.493 1.00 98.38 177 ALA A CA 1
ATOM 1413 C C . ALA A 1 177 ? 7.004 -4.764 9.173 1.00 98.38 177 ALA A C 1
ATOM 1415 O O . ALA A 1 177 ? 8.203 -4.581 9.381 1.00 98.38 177 ALA A O 1
ATOM 1416 N N . LYS A 1 178 ? 6.398 -5.911 9.490 1.00 97.56 178 LYS A N 1
ATOM 1417 C CA . LYS A 1 178 ? 7.064 -7.061 10.122 1.00 97.56 178 LYS A CA 1
ATOM 1418 C C . LYS A 1 178 ? 7.824 -7.928 9.129 1.00 97.56 178 LYS A C 1
ATOM 1420 O O . LYS A 1 178 ? 8.760 -8.623 9.517 1.00 97.56 178 LYS A O 1
ATOM 1425 N N . LYS A 1 179 ? 7.376 -7.960 7.872 1.00 97.94 179 LYS A N 1
ATOM 1426 C CA . LYS A 1 179 ? 8.032 -8.695 6.787 1.00 97.94 179 LYS A CA 1
ATOM 1427 C C . LYS A 1 179 ? 8.060 -7.848 5.528 1.00 97.94 179 LYS A C 1
ATOM 1429 O O . LYS A 1 179 ? 7.083 -7.165 5.220 1.00 97.94 179 LYS A O 1
ATOM 1434 N N . VAL A 1 180 ? 9.169 -7.965 4.811 1.00 98.06 180 VAL A N 1
ATOM 1435 C CA . VAL A 1 180 ? 9.389 -7.391 3.488 1.00 98.06 180 VAL A CA 1
ATOM 1436 C C . VAL A 1 180 ? 9.695 -8.546 2.546 1.00 98.06 180 VAL A C 1
ATOM 1438 O O . VAL A 1 180 ? 10.497 -9.419 2.879 1.00 98.06 180 VAL A O 1
ATOM 1441 N N . PHE A 1 181 ? 9.030 -8.566 1.400 1.00 96.94 181 PHE A N 1
ATOM 1442 C CA . PHE A 1 181 ? 9.353 -9.446 0.287 1.00 96.94 181 PHE A CA 1
ATOM 1443 C C . PHE A 1 181 ? 9.889 -8.581 -0.833 1.00 96.94 181 PHE A C 1
ATOM 1445 O O . PHE A 1 181 ? 9.245 -7.605 -1.199 1.00 96.94 181 PHE A O 1
ATOM 1452 N N . GLU A 1 182 ? 11.035 -8.956 -1.375 1.00 97.06 182 GLU A N 1
ATOM 1453 C CA . GLU A 1 182 ? 11.633 -8.314 -2.538 1.00 97.06 182 GLU A CA 1
ATOM 1454 C C . GLU A 1 182 ? 11.564 -9.287 -3.706 1.00 97.06 182 GLU A C 1
ATOM 1456 O O . GLU A 1 182 ? 11.769 -10.493 -3.542 1.00 97.06 182 GLU A O 1
ATOM 1461 N N . PHE A 1 183 ? 11.239 -8.773 -4.882 1.00 95.62 183 PHE A N 1
ATOM 1462 C CA . PHE A 1 183 ? 11.156 -9.570 -6.093 1.00 95.62 183 PHE A CA 1
ATOM 1463 C C . PHE A 1 183 ? 11.447 -8.712 -7.317 1.00 95.62 183 PHE A C 1
ATOM 1465 O O . PHE A 1 183 ? 11.328 -7.490 -7.288 1.00 95.62 183 PHE A O 1
ATOM 1472 N N . GLU A 1 184 ? 11.818 -9.370 -8.409 1.00 94.25 184 GLU A N 1
ATOM 1473 C CA . GLU A 1 184 ? 12.037 -8.718 -9.692 1.00 94.25 184 GLU A CA 1
ATOM 1474 C C . GLU A 1 184 ? 10.937 -9.130 -10.669 1.00 94.25 184 GLU A C 1
ATOM 1476 O O . GLU A 1 184 ? 10.632 -10.316 -10.823 1.00 94.25 184 GLU A O 1
ATOM 1481 N N . LEU A 1 185 ? 10.354 -8.151 -11.357 1.00 90.69 185 LEU A N 1
ATOM 1482 C CA . LEU A 1 185 ? 9.402 -8.376 -12.434 1.00 90.69 185 LEU A CA 1
ATOM 1483 C C . LEU A 1 185 ? 9.840 -7.594 -13.671 1.00 90.69 185 LEU A C 1
ATOM 1485 O O . LEU A 1 185 ? 9.933 -6.370 -13.644 1.00 90.69 185 LEU A O 1
ATOM 1489 N N . MET A 1 186 ? 10.105 -8.312 -14.766 1.00 88.06 186 MET A N 1
ATOM 1490 C CA . MET A 1 186 ? 10.529 -7.728 -16.048 1.00 88.06 186 MET A CA 1
ATOM 1491 C C . MET A 1 186 ? 11.723 -6.758 -15.919 1.00 88.06 186 MET A C 1
ATOM 1493 O O . MET A 1 186 ? 11.755 -5.704 -16.553 1.00 88.06 186 MET A O 1
ATOM 1497 N N . GLY A 1 187 ? 12.719 -7.096 -15.091 1.00 89.44 187 GLY A N 1
ATOM 1498 C CA . GLY A 1 187 ? 13.895 -6.245 -14.901 1.00 89.44 187 GLY A CA 1
ATOM 1499 C C . GLY A 1 187 ? 13.675 -5.043 -13.986 1.00 89.44 187 GLY A C 1
ATOM 1500 O O . GLY A 1 187 ? 14.505 -4.129 -14.022 1.00 89.44 187 GLY A O 1
ATOM 1501 N N . LYS A 1 188 ? 12.562 -5.001 -13.236 1.00 94.19 188 LYS A N 1
ATOM 1502 C CA . LYS A 1 188 ? 12.256 -3.987 -12.218 1.00 94.19 188 LYS A CA 1
ATOM 1503 C C . LYS A 1 188 ? 12.161 -4.648 -10.845 1.00 94.19 188 LYS A C 1
ATOM 1505 O O . LYS A 1 188 ? 11.363 -5.565 -10.658 1.00 94.19 188 LYS A O 1
ATOM 1510 N N . MET A 1 189 ? 12.9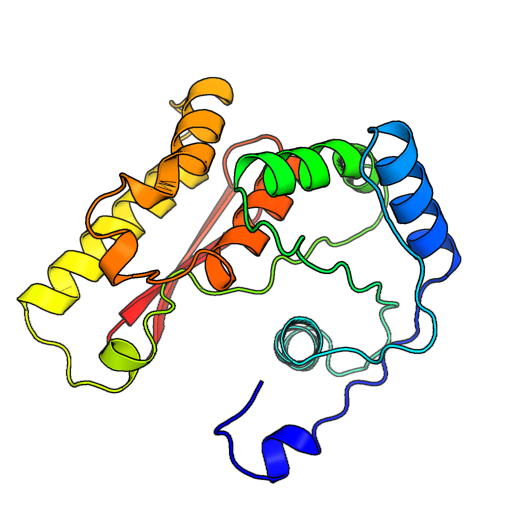58 -4.165 -9.903 1.00 95.94 189 MET A N 1
ATOM 1511 C CA . MET A 1 189 ? 12.848 -4.499 -8.490 1.00 95.94 189 MET A CA 1
ATOM 1512 C C . MET A 1 189 ? 11.558 -3.919 -7.923 1.00 95.94 189 MET A C 1
ATOM 1514 O O . MET A 1 189 ? 11.184 -2.782 -8.227 1.00 95.94 189 MET A O 1
ATOM 1518 N N . ALA A 1 190 ? 10.901 -4.715 -7.095 1.00 97.12 190 ALA A N 1
ATOM 1519 C CA . ALA A 1 190 ? 9.685 -4.360 -6.403 1.00 97.12 190 ALA A CA 1
ATOM 1520 C C . ALA A 1 190 ? 9.629 -5.015 -5.022 1.00 97.12 190 ALA A C 1
ATOM 1522 O O . ALA A 1 190 ? 10.367 -5.960 -4.722 1.00 97.12 190 ALA A O 1
ATOM 1523 N N . SER A 1 191 ? 8.715 -4.526 -4.190 1.00 97.50 191 SER A N 1
ATOM 1524 C CA . SER A 1 191 ? 8.579 -4.962 -2.810 1.00 97.50 191 SER A CA 1
ATOM 1525 C C . SER A 1 191 ? 7.121 -5.096 -2.366 1.00 97.50 191 SER A C 1
ATOM 1527 O O . SER A 1 191 ? 6.215 -4.439 -2.881 1.00 97.50 191 SER A O 1
ATOM 1529 N N . ALA A 1 192 ? 6.888 -5.994 -1.408 1.00 97.38 192 ALA A N 1
ATOM 1530 C CA . ALA A 1 192 ? 5.602 -6.212 -0.752 1.00 97.38 192 ALA A CA 1
ATOM 1531 C C . ALA A 1 192 ? 5.781 -6.339 0.766 1.00 97.38 192 ALA A C 1
ATOM 1533 O O . ALA A 1 192 ? 6.830 -6.769 1.250 1.00 97.38 192 ALA A O 1
ATOM 1534 N N . TYR A 1 193 ? 4.740 -5.990 1.523 1.00 98.12 193 TYR A N 1
ATOM 1535 C CA . TYR A 1 193 ? 4.835 -5.777 2.968 1.00 98.12 193 TYR A CA 1
ATOM 1536 C C . TYR A 1 193 ? 3.736 -6.515 3.732 1.00 98.12 193 TYR A C 1
ATOM 1538 O O . TYR A 1 193 ? 2.593 -6.590 3.282 1.00 98.12 193 TYR A O 1
ATOM 1546 N N . ILE A 1 194 ? 4.081 -7.031 4.914 1.00 97.56 194 ILE A N 1
ATOM 1547 C CA . ILE A 1 194 ? 3.121 -7.561 5.894 1.00 97.56 194 ILE A CA 1
ATOM 1548 C C . ILE A 1 194 ? 3.326 -6.840 7.224 1.00 97.56 194 ILE A C 1
ATOM 1550 O O . ILE A 1 194 ? 4.450 -6.793 7.732 1.00 97.56 194 ILE A O 1
ATOM 1554 N N . TRP A 1 195 ? 2.234 -6.340 7.803 1.00 96.25 195 TRP A N 1
ATOM 1555 C CA . TRP A 1 195 ? 2.177 -5.672 9.109 1.00 96.25 195 TRP A CA 1
ATOM 1556 C C . TRP A 1 195 ? 1.595 -6.561 10.215 1.00 96.25 195 TRP A C 1
ATOM 1558 O O . TRP A 1 195 ? 0.745 -7.427 9.932 1.00 96.25 195 TRP A O 1
#

Solvent-accessible surface area (backbone atoms only — not comparable to full-atom values): 11583 Å² total; per-residue (Å²): 140,83,95,68,64,73,68,72,74,70,69,81,71,86,44,44,71,36,69,71,59,46,53,50,53,45,53,34,31,50,78,65,75,37,94,75,80,91,70,95,78,71,73,88,49,68,65,59,40,57,61,40,53,72,78,46,68,81,48,82,61,65,44,75,88,81,81,83,65,92,83,60,49,46,59,60,34,25,50,53,11,46,44,47,32,72,49,70,79,47,104,61,88,88,80,54,60,56,42,72,55,58,30,69,78,62,55,79,41,86,75,45,76,70,56,42,54,37,40,50,46,29,49,56,50,50,50,48,56,42,43,43,80,84,56,51,66,68,57,37,48,52,47,57,52,47,39,74,74,41,54,45,26,54,66,30,32,74,58,58,74,40,48,44,30,50,36,24,48,41,23,35,60,72,60,54,32,78,44,78,46,79,50,73,58,84,81,38,63,35,62,49,76,41,112

Secondary structure (DSSP, 8-state):
--SS-GGGGS----PPB-HHHHHHHHHHHHHTT------SS-PPPHHHHHHHHHH-TT--S-B---PPPTT--HHHHHHHHHHTGGGGGSS--------S---HHHHTSPPPHHHHHHHHHHHHHHHHHHH-TTS-HHHHHHHHHTGGGSTTHHHH-SSSTTTHHHHHHHHHH-S--SEEEEEEETTEEEEEEE-

Sequence (195 aa):
YYGFPKESYEIEYPAPGAPELANKIFNLLENAGIEAKLDDQRGFDHGLFVPLKIMYPDVNIPCVQLSLVNSLQPEVHIRIGKALTDLRKDNILVIGSGFSFHNLKEFFTPSTQKSQAMNESFEQWLIDTCSNSQLTEEEREQRLINWDKAPAARYCHPREDHLLPLHVCYGVAGTAAKKVFEFELMGKMASAYIW

Radius of gyration: 17.21 Å; Cα contacts (8 Å, |Δi|>4): 243; chains: 1; bounding box: 46×35×41 Å